Protein AF-A0A1A8MA04-F1 (afdb_monomer)

pLDDT: mean 79.89, std 20.22, range [25.09, 97.81]

Foldseek 3Di:
DVVVCVVVVNPDDDDPLVVVQCVVVVVQPDVVSVVVLVVLQVLLVVCVPDPVLLVQLQVLCVVVVADSDRQQHADPVDRCSSVSNVVVCVSSVRSSCVSVVVVLLVVCLVQCPDLVRNCVPPDPVCNVVSLVVVLVVVVPDPPPPDDDDPDDDDDDDDDDDDDDDDDDDDDPVNVPPPDDPDDDPPDDPSVVSSSVSVVSNPDDD

Secondary structure (DSSP, 8-state):
-HHHHHHTT-S----HHHHHHHHHHHHT--HHHHHHHHHHHHHHHHHHH-HHHHHHHHHHHHHTT---PPPPPP-TTSTTHHHHHHHHHHHTHHHHHHHHHHHHHHHHHHHHHSTTTTTTTS-HHHHHHHHHHHHHHHHHS------------------------------GGGTS-S---PPPTT--HHHHHHHHHHHHHT---

Structure (mmCIF, N/CA/C/O backbone):
data_AF-A0A1A8MA04-F1
#
_entry.id   AF-A0A1A8MA04-F1
#
loop_
_atom_site.group_PDB
_atom_site.id
_atom_site.type_symbol
_atom_site.label_atom_id
_atom_site.label_alt_id
_atom_site.label_comp_id
_atom_site.label_asym_id
_atom_site.label_entity_id
_atom_site.label_seq_id
_atom_site.pdbx_PDB_ins_code
_atom_site.Cartn_x
_atom_site.Cartn_y
_atom_site.Cartn_z
_atom_site.occupancy
_atom_site.B_iso_or_equiv
_atom_site.auth_seq_id
_atom_site.auth_comp_id
_atom_site.auth_asym_id
_atom_site.auth_atom_id
_atom_site.pdbx_PDB_model_num
ATOM 1 N N . MET A 1 1 ? 35.263 -4.674 -28.108 1.00 62.66 1 MET A N 1
ATOM 2 C CA . MET A 1 1 ? 34.574 -3.380 -28.332 1.00 62.66 1 MET A CA 1
ATOM 3 C C . MET A 1 1 ? 35.544 -2.256 -28.726 1.00 62.66 1 MET A C 1
ATOM 5 O O . MET A 1 1 ? 35.369 -1.695 -29.794 1.00 62.66 1 MET A O 1
ATOM 9 N N . VAL A 1 2 ? 36.618 -1.985 -27.966 1.00 78.75 2 VAL A N 1
ATOM 10 C CA . VAL A 1 2 ? 37.591 -0.896 -28.256 1.00 78.75 2 VAL A CA 1
ATOM 11 C C . VAL A 1 2 ? 38.270 -0.996 -29.635 1.00 78.75 2 VAL A C 1
ATOM 13 O O . VAL A 1 2 ? 38.427 0.010 -30.317 1.00 78.75 2 VAL A O 1
ATOM 16 N N . LYS A 1 3 ? 38.633 -2.204 -30.088 1.00 82.31 3 LYS A N 1
ATOM 17 C CA . LYS A 1 3 ? 39.255 -2.413 -31.411 1.00 82.31 3 LYS A CA 1
ATOM 18 C C . LYS A 1 3 ? 38.308 -2.065 -32.571 1.00 82.31 3 LYS A C 1
ATOM 20 O O . LYS A 1 3 ? 38.737 -1.429 -33.522 1.00 82.31 3 LYS A O 1
ATOM 25 N N . ALA A 1 4 ? 37.023 -2.406 -32.449 1.00 83.12 4 ALA A N 1
ATOM 26 C CA . ALA A 1 4 ? 36.001 -2.054 -33.438 1.00 83.12 4 ALA A CA 1
ATOM 27 C C . ALA A 1 4 ? 35.768 -0.534 -33.513 1.00 83.12 4 ALA A C 1
ATOM 29 O O . ALA A 1 4 ? 35.591 -0.000 -34.599 1.00 83.12 4 ALA A O 1
ATOM 30 N N . LEU A 1 5 ? 35.848 0.175 -32.378 1.00 87.75 5 LEU A N 1
ATOM 31 C CA . LEU A 1 5 ? 35.747 1.641 -32.355 1.00 87.75 5 LEU A CA 1
ATOM 32 C C . LEU A 1 5 ? 36.894 2.314 -33.108 1.00 87.75 5 LEU A C 1
ATOM 34 O O . LEU A 1 5 ? 36.650 3.229 -33.886 1.00 87.75 5 LEU A O 1
ATOM 38 N N . LYS A 1 6 ? 38.124 1.817 -32.932 1.00 88.12 6 LYS A N 1
ATOM 39 C CA . LYS A 1 6 ? 39.297 2.323 -33.659 1.00 88.12 6 LYS A CA 1
ATOM 40 C C . LYS A 1 6 ? 39.205 2.061 -35.164 1.00 88.12 6 LYS A C 1
ATOM 42 O O . LYS A 1 6 ? 39.491 2.961 -35.939 1.00 88.12 6 LYS A O 1
ATOM 47 N N . VAL A 1 7 ? 38.784 0.858 -35.566 1.00 93.25 7 VAL A N 1
ATOM 48 C CA . VAL A 1 7 ? 38.632 0.487 -36.987 1.00 93.25 7 VAL A CA 1
ATOM 49 C C . VAL A 1 7 ? 37.543 1.316 -37.678 1.00 93.25 7 VAL A C 1
ATOM 51 O O . VAL A 1 7 ? 37.720 1.706 -38.825 1.00 93.25 7 VAL A O 1
ATOM 54 N N . ASN A 1 8 ? 36.459 1.646 -36.972 1.00 88.19 8 ASN A N 1
ATOM 55 C CA . ASN A 1 8 ? 35.340 2.417 -37.524 1.00 88.19 8 ASN A CA 1
ATOM 56 C C . ASN A 1 8 ? 35.474 3.942 -37.335 1.00 88.19 8 ASN A C 1
ATOM 58 O O . ASN A 1 8 ? 34.560 4.678 -37.700 1.00 88.19 8 ASN A O 1
ATOM 62 N N . GLY A 1 9 ? 36.561 4.431 -36.722 1.00 90.56 9 GLY A N 1
ATOM 63 C CA . GLY A 1 9 ? 36.754 5.860 -36.441 1.00 90.56 9 GLY A CA 1
ATOM 64 C C . GLY A 1 9 ? 35.739 6.457 -35.456 1.00 90.56 9 GLY A C 1
ATOM 65 O O . GLY A 1 9 ? 35.485 7.659 -35.481 1.00 90.56 9 GLY A O 1
ATOM 66 N N . TRP A 1 10 ? 35.119 5.641 -34.599 1.00 88.44 10 TRP A N 1
ATOM 67 C CA . TRP A 1 10 ? 34.110 6.117 -33.651 1.00 88.44 10 TRP A CA 1
ATOM 68 C C . TRP A 1 10 ? 34.762 6.576 -32.340 1.00 88.44 10 TRP A C 1
ATOM 70 O O . TRP A 1 10 ? 35.452 5.778 -31.699 1.00 88.44 10 TRP A O 1
ATOM 80 N N . PRO A 1 11 ? 34.516 7.822 -31.884 1.00 85.31 11 PRO A N 1
ATOM 81 C CA . PRO A 1 11 ? 35.167 8.370 -30.693 1.00 85.31 11 PRO A CA 1
ATOM 82 C C . PRO A 1 11 ? 34.715 7.675 -29.400 1.00 85.31 11 PRO A C 1
ATOM 84 O O . PRO A 1 11 ? 35.485 7.563 -28.450 1.00 85.31 11 PRO A O 1
ATOM 87 N N . ASN A 1 12 ? 33.472 7.187 -29.351 1.00 84.00 12 ASN A N 1
ATOM 88 C CA . ASN A 1 12 ? 32.943 6.372 -28.262 1.00 84.00 12 ASN A CA 1
ATOM 89 C C . ASN A 1 12 ? 31.755 5.519 -28.735 1.00 84.00 12 ASN A C 1
ATOM 91 O O . ASN A 1 12 ? 31.150 5.782 -29.773 1.00 84.00 12 ASN A O 1
ATOM 95 N N . LEU A 1 13 ? 31.411 4.494 -27.949 1.00 82.25 13 LEU A N 1
ATOM 96 C CA . LEU A 1 13 ? 30.142 3.779 -28.080 1.00 82.25 13 LEU A CA 1
ATOM 97 C C . LEU A 1 13 ? 29.243 4.168 -26.914 1.00 82.25 13 LEU A C 1
ATOM 99 O O . LEU A 1 13 ? 29.661 4.090 -25.757 1.00 82.25 13 LEU A O 1
ATOM 103 N N . ARG A 1 14 ? 27.993 4.543 -27.191 1.00 81.00 14 ARG A N 1
ATOM 104 C CA . ARG A 1 14 ? 27.022 4.727 -26.107 1.00 81.00 14 ARG A CA 1
ATOM 105 C C . ARG A 1 14 ? 26.648 3.362 -25.527 1.00 81.00 14 ARG A C 1
ATOM 107 O O . ARG A 1 14 ? 26.460 2.402 -26.269 1.00 81.00 14 ARG A O 1
ATOM 114 N N . CYS A 1 15 ? 26.510 3.282 -24.204 1.00 84.88 15 CYS A N 1
ATOM 115 C CA . CYS A 1 15 ? 26.075 2.058 -23.535 1.00 84.88 15 CYS A CA 1
ATOM 116 C C . CYS A 1 15 ? 24.662 1.674 -24.003 1.00 84.88 15 CYS A C 1
ATOM 118 O O . CYS A 1 15 ? 23.718 2.448 -23.819 1.00 84.88 15 CYS A O 1
ATOM 120 N N . PHE A 1 16 ? 24.517 0.477 -24.582 1.00 86.31 16 PHE A N 1
ATOM 121 C CA . PHE A 1 16 ? 23.223 -0.057 -25.019 1.00 86.31 16 PHE A CA 1
ATOM 122 C C . PHE A 1 16 ? 22.204 -0.064 -23.874 1.00 86.31 16 PHE A C 1
ATOM 124 O O . PHE A 1 16 ? 21.085 0.404 -24.052 1.00 86.31 16 PHE A O 1
ATOM 131 N N . GLY A 1 17 ? 22.622 -0.487 -22.675 1.00 84.12 17 GLY A N 1
ATOM 132 C CA . GLY A 1 17 ? 21.769 -0.474 -21.487 1.00 84.12 17 GLY A CA 1
ATOM 133 C C . GLY A 1 17 ? 21.253 0.928 -21.154 1.00 84.12 17 GLY A C 1
ATOM 134 O O . GLY A 1 17 ? 20.062 1.107 -20.950 1.00 84.12 17 GLY A O 1
ATOM 135 N N . HIS A 1 18 ? 22.106 1.956 -21.195 1.00 83.44 18 HIS A N 1
ATOM 136 C CA . HIS A 1 18 ? 21.660 3.335 -20.959 1.00 83.44 18 HIS A CA 1
ATOM 137 C C . HIS A 1 18 ? 20.706 3.836 -22.060 1.00 83.44 18 HIS A C 1
ATOM 139 O O . HIS A 1 18 ? 19.727 4.520 -21.774 1.00 83.44 18 HIS A O 1
ATOM 145 N N . LYS A 1 19 ? 20.940 3.459 -23.326 1.00 87.62 19 LYS A N 1
ATOM 146 C CA . LYS A 1 19 ? 20.036 3.791 -24.441 1.00 87.62 19 LYS A CA 1
ATOM 147 C C . LYS A 1 19 ? 18.663 3.148 -24.290 1.00 87.62 19 LYS A C 1
ATOM 149 O O . LYS A 1 19 ? 17.663 3.842 -24.457 1.00 87.62 19 LYS A O 1
ATOM 154 N N . LEU A 1 20 ? 18.622 1.864 -23.944 1.00 87.25 20 LEU A N 1
ATOM 155 C CA . LEU A 1 20 ? 17.376 1.158 -23.670 1.00 87.25 20 LEU A CA 1
ATOM 156 C C . LEU A 1 20 ? 16.644 1.792 -22.477 1.00 87.25 20 LEU A C 1
ATOM 158 O O . LEU A 1 20 ? 15.421 1.801 -22.450 1.00 87.25 20 LEU A O 1
ATOM 162 N N . HIS A 1 21 ? 17.377 2.384 -21.528 1.00 84.56 21 HIS A N 1
ATOM 163 C CA . HIS A 1 21 ? 16.805 2.892 -20.271 1.00 84.56 21 HIS A CA 1
ATOM 164 C C . HIS A 1 21 ? 16.014 4.125 -20.571 1.00 84.56 21 HIS A C 1
ATOM 166 O O . HIS A 1 21 ? 14.823 4.175 -20.312 1.00 84.56 21 HIS A O 1
ATOM 172 N N . ASN A 1 22 ? 16.680 5.050 -21.251 1.00 86.31 22 ASN A N 1
ATOM 173 C CA . ASN A 1 22 ? 16.076 6.281 -21.694 1.00 86.31 22 ASN A CA 1
ATOM 174 C C . ASN A 1 22 ? 14.904 5.993 -22.641 1.00 86.31 22 ASN A C 1
ATOM 176 O O . ASN A 1 22 ? 13.906 6.696 -22.582 1.00 86.31 22 ASN A O 1
ATOM 180 N N . ALA A 1 23 ? 14.993 4.968 -23.499 1.00 90.50 23 ALA A N 1
ATOM 181 C CA . ALA A 1 23 ? 13.886 4.585 -24.375 1.00 90.50 23 ALA A CA 1
ATOM 182 C C . ALA A 1 23 ? 12.659 4.101 -23.582 1.00 90.50 23 ALA A C 1
ATOM 184 O O . ALA A 1 23 ? 11.564 4.605 -23.812 1.00 90.50 23 ALA A O 1
ATOM 185 N N . ILE A 1 24 ? 12.844 3.184 -22.625 1.00 87.56 24 ILE A N 1
ATOM 186 C CA . ILE A 1 24 ? 11.757 2.695 -21.763 1.00 87.56 24 ILE A CA 1
ATOM 187 C C . ILE A 1 24 ? 11.218 3.823 -20.884 1.00 87.56 24 ILE A C 1
ATOM 189 O O . ILE A 1 24 ? 10.013 4.033 -20.845 1.00 87.56 24 ILE A O 1
ATOM 193 N N . GLU A 1 25 ? 12.085 4.578 -20.208 1.00 86.12 25 GLU A N 1
ATOM 194 C CA . GLU A 1 25 ? 11.661 5.684 -19.352 1.00 86.12 25 GLU A CA 1
ATOM 195 C C . GLU A 1 25 ? 10.856 6.710 -20.139 1.00 86.12 25 GLU A C 1
ATOM 197 O O . GLU A 1 25 ? 9.793 7.100 -19.680 1.00 86.12 25 GLU A O 1
ATOM 202 N N . ASN A 1 26 ? 11.302 7.091 -21.340 1.00 88.62 26 ASN A N 1
ATOM 203 C CA . ASN A 1 26 ? 10.541 7.992 -22.201 1.00 88.62 26 ASN A CA 1
ATOM 204 C C . ASN A 1 26 ? 9.224 7.378 -22.688 1.00 88.62 26 ASN A C 1
ATOM 206 O O 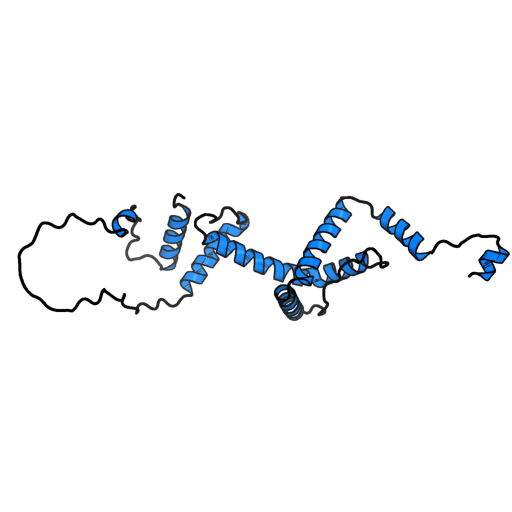. ASN A 1 26 ? 8.236 8.097 -22.780 1.00 88.62 26 ASN A O 1
ATOM 210 N N . GLY A 1 27 ? 9.200 6.078 -22.990 1.00 89.81 27 GLY A N 1
ATOM 211 C CA . GLY A 1 27 ? 7.987 5.380 -23.418 1.00 89.81 27 GLY A CA 1
ATOM 212 C C . GLY A 1 27 ? 6.926 5.265 -22.320 1.00 89.81 27 GLY A C 1
ATOM 213 O O . GLY A 1 27 ? 5.747 5.141 -22.626 1.00 89.81 27 GLY A O 1
ATOM 214 N N . VAL A 1 28 ? 7.334 5.339 -21.050 1.00 86.44 28 VAL A N 1
ATOM 215 C CA . VAL A 1 28 ? 6.461 5.206 -19.871 1.00 86.44 28 VAL A CA 1
ATOM 216 C C . VAL A 1 28 ? 6.222 6.568 -19.186 1.00 86.44 28 VAL A C 1
ATOM 218 O O . VAL A 1 28 ? 5.696 6.622 -18.078 1.00 86.44 28 VAL A O 1
ATOM 221 N N . LYS A 1 29 ? 6.567 7.690 -19.840 1.00 86.62 29 LYS A N 1
ATOM 222 C CA . LYS A 1 29 ? 6.271 9.054 -19.359 1.00 86.62 29 LYS A CA 1
ATOM 223 C C . LYS A 1 29 ? 4.776 9.365 -19.458 1.00 86.62 29 LYS A C 1
ATOM 225 O O . LYS A 1 29 ? 4.331 10.071 -20.359 1.00 86.62 29 LYS A O 1
ATOM 230 N N . ASP A 1 30 ? 4.009 8.852 -18.506 1.00 93.12 30 ASP A N 1
ATOM 231 C CA . ASP A 1 30 ? 2.609 9.206 -18.282 1.00 93.12 30 ASP A CA 1
ATOM 232 C C . ASP A 1 30 ? 2.439 9.638 -16.811 1.00 93.12 30 ASP A C 1
ATOM 234 O O . ASP A 1 30 ? 2.778 8.862 -15.910 1.00 93.12 30 ASP A O 1
ATOM 238 N N . PRO A 1 31 ? 1.874 10.831 -16.533 1.00 94.62 31 PRO A N 1
ATOM 239 C CA . PRO A 1 31 ? 1.664 11.316 -15.167 1.00 94.62 31 PRO A CA 1
ATOM 240 C C . PRO A 1 31 ? 0.874 10.355 -14.266 1.00 94.62 31 PRO A C 1
ATOM 242 O O . PRO A 1 31 ? 1.065 10.334 -13.049 1.00 94.62 31 PRO A O 1
ATOM 245 N N . ARG A 1 32 ? -0.023 9.545 -14.839 1.00 95.06 32 ARG A N 1
ATOM 246 C CA . ARG A 1 32 ? -0.801 8.537 -14.105 1.00 95.06 32 ARG A CA 1
ATOM 247 C C . ARG A 1 32 ? 0.093 7.400 -13.624 1.00 95.06 32 ARG A C 1
ATOM 249 O O . ARG A 1 32 ? -0.055 6.947 -12.490 1.00 95.06 32 ARG A O 1
ATOM 256 N N . ILE A 1 33 ? 1.040 6.979 -14.462 1.00 92.81 33 ILE A N 1
ATOM 257 C CA . ILE A 1 33 ? 2.015 5.940 -14.127 1.00 92.81 33 ILE A CA 1
ATOM 258 C C . ILE A 1 33 ? 2.992 6.470 -13.075 1.00 92.81 33 ILE A C 1
ATOM 260 O O . ILE A 1 33 ? 3.229 5.796 -12.074 1.00 92.81 33 ILE A O 1
ATOM 264 N N . ASP A 1 34 ? 3.475 7.704 -13.228 1.00 91.81 34 ASP A N 1
ATOM 265 C CA . ASP A 1 34 ? 4.340 8.348 -12.233 1.00 91.81 34 ASP A CA 1
ATOM 266 C C . ASP A 1 34 ? 3.654 8.471 -10.868 1.00 91.81 34 ASP A C 1
ATOM 268 O O . ASP A 1 34 ? 4.264 8.188 -9.831 1.00 91.81 34 ASP A O 1
ATOM 272 N N . ARG A 1 35 ? 2.360 8.822 -10.849 1.00 95.25 35 ARG A N 1
ATOM 273 C CA . ARG A 1 35 ? 1.561 8.855 -9.617 1.00 95.25 35 ARG A CA 1
ATOM 274 C C . ARG A 1 35 ? 1.478 7.473 -8.967 1.00 95.25 35 ARG A C 1
ATOM 276 O O . ARG A 1 35 ? 1.716 7.369 -7.764 1.00 95.25 35 ARG A O 1
ATOM 283 N N . ALA A 1 36 ? 1.171 6.430 -9.739 1.00 94.12 36 ALA A N 1
ATOM 284 C CA . ALA A 1 36 ? 1.085 5.060 -9.235 1.00 94.12 36 ALA A CA 1
ATOM 285 C C . ALA A 1 36 ? 2.432 4.580 -8.666 1.00 94.12 36 ALA A C 1
ATOM 287 O O . ALA A 1 36 ? 2.496 4.123 -7.525 1.00 94.12 36 ALA A O 1
ATOM 288 N N . ILE A 1 37 ? 3.529 4.790 -9.402 1.00 93.12 37 ILE A N 1
ATOM 289 C CA . ILE A 1 37 ? 4.889 4.488 -8.934 1.00 93.12 37 ILE A CA 1
ATOM 290 C C . ILE A 1 37 ? 5.200 5.255 -7.645 1.00 93.12 37 ILE A C 1
ATOM 292 O O . ILE A 1 37 ? 5.787 4.695 -6.720 1.00 93.12 37 ILE A O 1
ATOM 296 N N . GLY A 1 38 ? 4.804 6.527 -7.561 1.00 94.88 38 GLY A N 1
ATOM 297 C CA . GLY A 1 38 ? 4.978 7.350 -6.368 1.00 94.88 38 GLY A CA 1
ATOM 298 C C . GLY A 1 38 ? 4.288 6.764 -5.134 1.00 94.88 38 GLY A C 1
ATOM 299 O O . GLY A 1 38 ? 4.878 6.757 -4.053 1.00 94.88 38 GLY A O 1
ATOM 300 N N . VAL A 1 39 ? 3.075 6.226 -5.285 1.00 95.75 39 VAL A N 1
ATOM 301 C CA . VAL A 1 39 ? 2.364 5.525 -4.203 1.00 95.75 39 VAL A CA 1
ATOM 302 C C . VAL A 1 39 ? 3.099 4.242 -3.816 1.00 95.75 39 VAL A C 1
ATOM 304 O O . VAL A 1 39 ? 3.401 4.060 -2.636 1.00 95.75 39 VAL A O 1
ATOM 307 N N . CYS A 1 40 ? 3.484 3.407 -4.788 1.00 95.62 40 CYS A N 1
ATOM 308 C CA . CYS A 1 40 ? 4.253 2.187 -4.522 1.00 95.62 40 CYS A CA 1
ATOM 309 C C . CYS A 1 40 ? 5.542 2.493 -3.746 1.00 95.62 40 CYS A C 1
ATOM 311 O O . CYS A 1 40 ? 5.819 1.851 -2.737 1.00 95.62 40 CYS A O 1
ATOM 313 N N . LYS A 1 41 ? 6.296 3.527 -4.145 1.00 95.75 41 LYS A N 1
ATOM 314 C CA . LYS A 1 41 ? 7.512 3.970 -3.439 1.00 95.75 41 LYS A CA 1
ATOM 315 C C . LYS A 1 41 ? 7.246 4.333 -1.983 1.00 95.75 41 L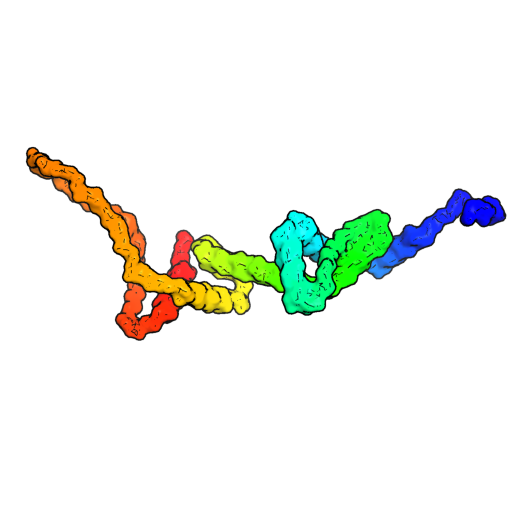YS A C 1
ATOM 317 O O . LYS A 1 41 ? 8.016 3.929 -1.116 1.00 95.75 41 LYS A O 1
ATOM 322 N N . LYS A 1 42 ? 6.173 5.082 -1.708 1.00 96.38 42 LYS A N 1
ATOM 323 C CA . LYS A 1 42 ? 5.799 5.476 -0.340 1.00 96.38 42 LYS A CA 1
ATOM 324 C C . LYS A 1 42 ? 5.482 4.259 0.522 1.00 96.38 42 LYS A C 1
ATOM 326 O O . LYS A 1 42 ? 5.978 4.167 1.642 1.00 96.38 42 LYS A O 1
ATOM 331 N N . ILE A 1 43 ? 4.710 3.316 -0.013 1.00 95.94 43 ILE A N 1
ATOM 332 C CA . ILE A 1 43 ? 4.364 2.085 0.699 1.00 95.94 43 ILE A CA 1
ATOM 333 C C . ILE A 1 43 ? 5.631 1.266 0.958 1.00 95.94 43 ILE A C 1
ATOM 335 O O . ILE A 1 43 ? 5.949 0.979 2.107 1.00 95.94 43 ILE A O 1
ATOM 339 N N . VAL A 1 44 ? 6.417 0.965 -0.079 1.00 96.50 44 VAL A N 1
ATOM 340 C CA . VAL A 1 44 ? 7.674 0.210 0.056 1.00 96.50 44 VAL A CA 1
ATOM 341 C C . VAL A 1 44 ? 8.609 0.858 1.084 1.00 96.50 44 VAL A C 1
ATOM 343 O O . VAL A 1 44 ? 9.197 0.153 1.906 1.00 96.50 44 VAL A O 1
ATOM 346 N N . ALA A 1 45 ? 8.718 2.189 1.094 1.00 95.38 45 ALA A N 1
ATOM 347 C CA . ALA A 1 45 ? 9.492 2.921 2.092 1.00 95.38 45 ALA A CA 1
ATOM 348 C C . ALA A 1 45 ? 8.952 2.709 3.518 1.00 95.38 45 ALA A C 1
ATOM 350 O O . ALA A 1 45 ? 9.731 2.390 4.415 1.00 95.38 45 ALA A O 1
ATOM 351 N N . ALA A 1 46 ? 7.635 2.801 3.733 1.00 94.38 46 ALA A N 1
ATOM 352 C CA . ALA A 1 46 ? 7.021 2.581 5.045 1.00 94.38 46 ALA A CA 1
ATOM 353 C C . ALA A 1 46 ? 7.354 1.192 5.628 1.00 94.38 46 ALA A C 1
ATOM 355 O O . ALA A 1 46 ? 7.699 1.079 6.806 1.00 94.38 46 ALA A O 1
ATOM 356 N N . PHE A 1 47 ? 7.336 0.144 4.799 1.00 95.56 47 PHE A N 1
ATOM 357 C CA . PHE A 1 47 ? 7.744 -1.212 5.197 1.00 95.56 47 PHE A CA 1
ATOM 358 C C . PHE A 1 47 ? 9.266 -1.363 5.356 1.00 95.56 47 PHE A C 1
ATOM 360 O O . PHE A 1 47 ? 9.739 -2.147 6.182 1.00 95.56 47 PHE A O 1
ATOM 367 N N . SER A 1 48 ? 10.055 -0.614 4.584 1.00 93.19 48 SER A N 1
ATOM 368 C CA . SER A 1 48 ? 11.520 -0.654 4.665 1.00 93.19 48 SER A CA 1
ATOM 369 C C . SER A 1 48 ? 12.030 -0.058 5.975 1.00 93.19 48 SER A C 1
ATOM 371 O O . SER A 1 48 ? 12.946 -0.619 6.573 1.00 93.19 48 SER A O 1
ATOM 373 N N . TYR A 1 49 ? 11.414 1.022 6.460 1.00 92.25 49 TYR A N 1
ATOM 374 C CA . TYR A 1 49 ? 11.840 1.706 7.684 1.00 92.25 49 TYR A CA 1
ATOM 375 C C . TYR A 1 49 ? 11.189 1.169 8.968 1.00 92.25 49 TYR A C 1
ATOM 377 O O . TYR A 1 49 ? 11.748 1.352 10.045 1.00 92.25 49 TYR A O 1
ATOM 385 N N . SER A 1 50 ? 10.050 0.472 8.884 1.00 94.69 50 SER A N 1
ATOM 386 C CA . SER A 1 50 ? 9.363 -0.079 10.058 1.00 94.69 50 SER A CA 1
ATOM 387 C C . SER A 1 50 ? 9.625 -1.574 10.233 1.00 94.69 50 SER A C 1
ATOM 389 O O . SER A 1 50 ? 9.137 -2.409 9.470 1.00 94.69 50 SER A O 1
ATOM 391 N N . TRP A 1 51 ? 10.357 -1.931 11.293 1.00 95.31 51 TRP A N 1
ATOM 392 C CA . TRP A 1 51 ? 10.557 -3.334 11.672 1.00 95.31 51 TRP A CA 1
ATOM 393 C C . TRP A 1 51 ? 9.228 -4.047 11.960 1.00 95.31 51 TRP A C 1
ATOM 395 O O . TRP A 1 51 ? 9.032 -5.172 11.501 1.00 95.31 51 TRP A O 1
ATOM 405 N N . LYS A 1 52 ? 8.296 -3.371 12.649 1.00 94.44 52 LYS A N 1
ATOM 406 C CA . LYS A 1 52 ? 6.966 -3.909 12.972 1.00 94.44 52 LYS A CA 1
ATOM 407 C C . LYS A 1 52 ? 6.194 -4.279 11.701 1.00 94.44 52 LYS A C 1
ATOM 409 O O . LYS A 1 52 ? 5.793 -5.430 11.563 1.00 94.44 52 LYS A O 1
ATOM 414 N N . LYS A 1 53 ? 6.105 -3.360 10.730 1.00 95.00 53 LYS A N 1
ATOM 415 C CA . LYS A 1 53 ? 5.418 -3.613 9.448 1.00 95.00 53 LYS A CA 1
ATOM 416 C C . LYS A 1 53 ? 6.077 -4.736 8.653 1.00 95.00 53 LYS A C 1
ATOM 418 O O . LYS A 1 53 ? 5.392 -5.531 8.026 1.00 95.00 53 LYS A O 1
ATOM 423 N N . ARG A 1 54 ? 7.409 -4.849 8.696 1.00 95.50 54 ARG A N 1
ATOM 424 C CA . ARG A 1 54 ? 8.130 -5.948 8.035 1.00 95.50 54 ARG A CA 1
ATOM 425 C C . ARG A 1 54 ? 7.839 -7.305 8.678 1.00 95.50 54 ARG A C 1
ATOM 427 O O . ARG A 1 54 ? 7.701 -8.294 7.965 1.00 95.50 54 ARG A O 1
ATOM 434 N N . ARG A 1 55 ? 7.737 -7.351 10.009 1.00 95.94 55 ARG A N 1
ATOM 435 C CA . ARG A 1 55 ? 7.338 -8.557 10.745 1.00 95.94 55 ARG A CA 1
ATOM 436 C C . ARG A 1 55 ? 5.904 -8.955 10.398 1.00 95.94 55 ARG A C 1
ATOM 438 O O . ARG A 1 55 ? 5.669 -10.111 10.074 1.00 95.94 55 ARG A O 1
ATOM 445 N N . GLU A 1 56 ? 4.974 -8.007 10.437 1.00 96.06 56 GLU A N 1
ATOM 446 C CA . GLU A 1 56 ? 3.564 -8.236 10.094 1.00 96.06 56 GLU A CA 1
ATOM 447 C C . GLU A 1 56 ? 3.390 -8.667 8.635 1.00 96.06 56 GLU A C 1
ATOM 449 O O . GLU A 1 56 ? 2.618 -9.581 8.366 1.00 96.06 56 GLU A O 1
ATOM 454 N N . LEU A 1 57 ? 4.176 -8.106 7.708 1.00 97.00 57 LEU A N 1
ATOM 455 C CA . LEU A 1 57 ? 4.210 -8.556 6.315 1.00 97.00 57 LEU A CA 1
ATOM 456 C C . LEU A 1 57 ? 4.617 -10.030 6.211 1.00 97.00 57 LEU A C 1
ATOM 458 O O . LEU A 1 57 ? 3.973 -10.780 5.490 1.00 97.00 57 LEU A O 1
ATOM 462 N N . GLY A 1 58 ? 5.645 -10.454 6.952 1.00 96.88 58 GLY A N 1
ATOM 463 C CA . GLY A 1 58 ? 6.078 -11.854 6.983 1.00 96.88 58 GLY A CA 1
ATOM 464 C C . GLY A 1 58 ? 5.014 -12.805 7.541 1.00 96.88 58 GLY A C 1
ATOM 465 O O . GLY A 1 58 ? 4.834 -13.904 7.018 1.00 96.88 58 GLY A O 1
ATOM 466 N N . LEU A 1 59 ? 4.270 -12.372 8.563 1.00 96.69 59 LEU A N 1
ATOM 467 C CA . LEU A 1 59 ? 3.140 -13.136 9.099 1.00 96.69 59 LEU A CA 1
ATOM 468 C C . LEU A 1 59 ? 2.015 -13.246 8.061 1.00 96.69 59 LEU A C 1
ATOM 470 O O . LEU A 1 59 ? 1.608 -14.355 7.722 1.00 96.69 59 LEU A O 1
ATOM 474 N N . ALA A 1 60 ? 1.599 -12.125 7.467 1.00 96.81 60 ALA A N 1
ATOM 475 C CA . ALA A 1 60 ? 0.574 -12.105 6.425 1.00 96.81 60 ALA A CA 1
ATOM 476 C C . ALA A 1 60 ? 0.974 -12.938 5.191 1.00 96.81 60 ALA A C 1
ATOM 478 O O . ALA A 1 60 ? 0.134 -13.610 4.599 1.00 96.81 60 ALA A O 1
ATOM 479 N N . GLN A 1 61 ? 2.258 -12.948 4.820 1.00 97.81 61 GLN A N 1
ATOM 480 C CA . GLN A 1 61 ? 2.791 -13.816 3.766 1.00 97.81 61 GLN A CA 1
ATOM 481 C C . GLN A 1 61 ? 2.583 -15.294 4.091 1.00 97.81 61 GLN A C 1
ATOM 483 O O . GLN A 1 61 ? 2.102 -16.038 3.240 1.00 97.81 61 GLN A O 1
ATOM 488 N N . SER A 1 62 ? 2.903 -15.707 5.321 1.00 96.94 62 SER A N 1
ATOM 489 C CA . SER A 1 62 ? 2.719 -17.094 5.754 1.00 96.94 62 SER A CA 1
ATOM 490 C C . SER A 1 62 ? 1.245 -17.511 5.799 1.00 96.94 62 SER A C 1
ATOM 492 O O . SER A 1 62 ? 0.914 -18.594 5.326 1.00 96.94 62 SER A O 1
ATOM 494 N N . GLU A 1 63 ? 0.355 -16.633 6.272 1.00 96.56 63 GLU A N 1
ATOM 495 C CA . GLU A 1 63 ? -1.094 -16.876 6.326 1.00 96.56 63 GLU A CA 1
ATOM 496 C C . GLU A 1 63 ? -1.715 -17.007 4.928 1.00 96.56 63 GLU A C 1
ATOM 498 O O . GLU A 1 63 ? -2.588 -17.841 4.704 1.00 96.56 63 GLU A O 1
ATOM 503 N N . LEU A 1 64 ? -1.251 -16.196 3.974 1.00 95.81 64 LEU A N 1
ATOM 504 C CA . LEU A 1 64 ? -1.761 -16.166 2.601 1.00 95.81 64 LEU A CA 1
ATOM 505 C C . LEU A 1 64 ? -1.040 -17.142 1.657 1.00 95.81 64 LEU A C 1
ATOM 507 O O . LEU A 1 64 ? -1.365 -17.185 0.470 1.00 95.81 64 LEU A O 1
ATOM 511 N N . GLY A 1 65 ? -0.053 -17.897 2.152 1.00 95.50 65 GLY A N 1
ATOM 512 C CA . GLY A 1 65 ? 0.758 -18.813 1.345 1.00 95.50 65 GLY A CA 1
ATOM 513 C C . GLY A 1 65 ? 1.605 -18.114 0.272 1.00 95.50 65 GLY A C 1
ATOM 514 O O . GLY A 1 65 ? 1.910 -18.714 -0.759 1.00 95.50 65 GLY A O 1
ATOM 515 N N . LEU A 1 66 ? 1.960 -16.843 0.479 1.00 96.38 66 LEU A N 1
ATOM 516 C CA . LEU A 1 66 ? 2.777 -16.069 -0.453 1.00 96.38 66 LEU A CA 1
ATOM 517 C C . LEU A 1 66 ? 4.274 -16.331 -0.232 1.00 96.38 66 LEU A C 1
ATOM 519 O O . LEU A 1 66 ? 4.702 -16.599 0.894 1.00 96.38 66 LEU A O 1
ATOM 523 N N . PRO A 1 67 ? 5.107 -16.195 -1.281 1.00 96.81 67 PRO A N 1
ATOM 524 C CA . PRO A 1 67 ? 6.555 -16.246 -1.125 1.00 96.81 67 PRO A CA 1
ATOM 525 C C . PRO A 1 67 ? 7.035 -15.206 -0.095 1.00 96.81 67 PRO A C 1
ATOM 527 O O . PRO A 1 67 ? 6.623 -14.046 -0.187 1.00 96.81 67 PRO A O 1
ATOM 530 N N . PRO A 1 68 ? 7.921 -15.562 0.856 1.00 95.56 68 PRO A N 1
ATOM 531 C CA . PRO A 1 68 ? 8.357 -14.666 1.927 1.00 95.56 68 PRO A CA 1
ATOM 532 C C . PRO A 1 68 ? 9.428 -13.674 1.441 1.00 95.56 68 PRO A C 1
ATOM 534 O O . PRO A 1 68 ? 10.583 -13.689 1.876 1.00 95.56 68 PRO A O 1
ATOM 537 N N . HIS A 1 69 ? 9.072 -12.825 0.477 1.00 96.38 69 HIS A N 1
ATOM 538 C CA . HIS A 1 69 ? 9.968 -11.822 -0.088 1.00 96.38 69 HIS A CA 1
ATOM 539 C C . HIS A 1 69 ? 9.818 -10.471 0.606 1.00 96.38 69 HIS A C 1
ATOM 541 O O . HIS A 1 69 ? 8.718 -9.990 0.867 1.00 96.38 69 HIS A O 1
ATOM 547 N N . GLN A 1 70 ? 10.944 -9.799 0.835 1.00 94.56 70 GLN A N 1
ATOM 548 C CA . GLN A 1 70 ? 10.929 -8.391 1.220 1.00 94.56 70 GLN A CA 1
ATOM 549 C C . GLN A 1 70 ? 10.594 -7.510 0.013 1.00 94.56 70 GLN A C 1
ATOM 551 O O . GLN A 1 70 ? 10.945 -7.829 -1.128 1.00 94.56 70 GLN A O 1
ATOM 556 N N . LEU A 1 71 ? 9.957 -6.369 0.276 1.00 96.56 71 LEU A N 1
ATOM 557 C CA . LEU A 1 71 ? 9.710 -5.367 -0.755 1.00 96.56 71 LEU A CA 1
ATOM 558 C C . LEU A 1 71 ? 11.029 -4.745 -1.231 1.00 96.56 71 LEU A C 1
ATOM 560 O O . LEU A 1 71 ? 11.958 -4.538 -0.450 1.00 96.56 71 LEU A O 1
ATOM 564 N N . ILE A 1 72 ? 11.108 -4.444 -2.527 1.00 95.31 72 ILE A N 1
ATOM 565 C CA . ILE A 1 72 ? 12.319 -3.923 -3.169 1.00 95.31 72 ILE A CA 1
ATOM 566 C C . ILE A 1 72 ? 12.184 -2.418 -3.369 1.00 95.31 72 ILE A C 1
ATOM 568 O O . ILE A 1 72 ? 11.256 -1.969 -4.031 1.00 95.31 72 ILE A O 1
ATOM 572 N N . VAL A 1 73 ? 13.148 -1.642 -2.875 1.00 94.25 73 VAL A N 1
ATOM 573 C CA . VAL A 1 73 ? 13.236 -0.199 -3.144 1.00 94.25 73 VAL A CA 1
ATOM 574 C C . VAL A 1 73 ? 13.814 0.041 -4.545 1.00 94.25 73 VAL A C 1
ATOM 576 O O . VAL A 1 73 ? 14.839 -0.539 -4.914 1.00 94.25 73 VAL A O 1
ATOM 579 N N . GLU A 1 74 ? 13.176 0.911 -5.334 1.00 91.75 74 GLU A N 1
ATOM 580 C CA . GLU A 1 74 ? 13.726 1.364 -6.617 1.00 91.75 74 GLU A CA 1
ATOM 581 C C . GLU A 1 74 ? 15.043 2.124 -6.404 1.00 91.75 74 GLU A C 1
ATOM 583 O O . GLU A 1 74 ? 15.151 3.006 -5.555 1.00 91.75 74 GLU A O 1
ATOM 588 N N . SER A 1 75 ? 16.039 1.821 -7.232 1.00 87.44 75 SER A N 1
ATOM 589 C CA . SER A 1 75 ? 17.301 2.553 -7.285 1.00 87.44 75 SER A CA 1
ATOM 590 C C . SER A 1 75 ? 17.401 3.265 -8.635 1.00 87.44 75 SER A C 1
ATOM 592 O O . SER A 1 75 ? 17.470 2.572 -9.656 1.00 87.44 75 SER A O 1
ATOM 594 N N . PRO A 1 76 ? 17.457 4.611 -8.668 1.00 78.88 76 PRO A N 1
ATOM 595 C CA . PRO A 1 76 ? 17.521 5.372 -9.918 1.00 78.88 76 PRO A CA 1
ATOM 596 C C . PRO A 1 76 ? 18.716 5.005 -10.807 1.00 78.88 76 PRO A C 1
ATOM 598 O O . PRO A 1 76 ? 18.661 5.140 -12.022 1.00 78.88 76 PRO A O 1
ATOM 601 N N . THR A 1 77 ? 19.809 4.524 -10.212 1.00 78.88 77 THR A N 1
ATOM 602 C CA . THR A 1 77 ? 21.053 4.207 -10.925 1.00 78.88 77 THR A CA 1
ATOM 603 C C . THR A 1 77 ? 21.124 2.764 -11.414 1.00 78.88 77 THR A C 1
ATOM 605 O O . THR A 1 77 ? 22.012 2.424 -12.197 1.00 78.88 77 THR A O 1
ATOM 608 N N . ARG A 1 78 ? 20.206 1.890 -10.978 1.00 83.25 78 ARG A N 1
ATOM 609 C CA . ARG A 1 78 ? 20.225 0.467 -11.324 1.00 83.25 78 ARG A CA 1
ATOM 610 C C . ARG A 1 78 ? 19.127 0.133 -12.322 1.00 83.25 78 ARG A C 1
ATOM 612 O O . ARG A 1 78 ? 17.941 0.192 -12.006 1.00 83.25 78 ARG A O 1
ATOM 619 N N . TRP A 1 79 ? 19.552 -0.325 -13.498 1.00 80.88 79 TRP A N 1
ATOM 620 C CA . TRP A 1 79 ? 18.669 -0.819 -14.551 1.00 80.88 79 TRP A CA 1
ATOM 621 C C . TRP A 1 79 ? 17.591 -1.778 -14.019 1.00 80.88 79 TRP A C 1
ATOM 623 O O . TRP A 1 79 ? 17.901 -2.754 -13.329 1.00 80.88 79 TRP A O 1
ATOM 633 N N . GLY A 1 80 ? 16.332 -1.519 -14.381 1.00 86.31 80 GLY A N 1
ATOM 634 C CA . GLY A 1 80 ? 15.205 -2.413 -14.104 1.00 86.31 80 GLY A CA 1
ATOM 635 C C . GLY A 1 80 ? 14.788 -2.492 -12.632 1.00 86.31 80 GLY A C 1
ATOM 636 O O . GLY A 1 80 ? 13.928 -3.301 -12.292 1.00 86.31 80 GLY A O 1
ATOM 637 N N . SER A 1 81 ? 15.361 -1.671 -11.744 1.00 91.00 81 SER A N 1
ATOM 638 C CA . SER A 1 81 ? 14.981 -1.642 -10.325 1.00 91.00 81 SER A CA 1
ATOM 639 C C . SER A 1 81 ? 13.509 -1.255 -10.132 1.00 91.00 81 SER A C 1
ATOM 641 O O . SER A 1 81 ? 12.826 -1.873 -9.320 1.00 91.00 81 SER A O 1
ATOM 643 N N . ARG A 1 82 ? 12.999 -0.311 -10.939 1.00 90.75 82 ARG A N 1
ATOM 644 C CA . ARG A 1 82 ? 11.584 0.095 -10.969 1.00 90.75 82 ARG A CA 1
ATOM 645 C C . ARG A 1 82 ? 10.663 -1.077 -11.283 1.00 90.75 82 ARG A C 1
ATOM 647 O O . ARG A 1 82 ? 9.711 -1.323 -10.553 1.00 90.75 82 ARG A O 1
ATOM 654 N N . GLN A 1 83 ? 10.973 -1.817 -12.347 1.00 91.12 83 GLN A N 1
ATOM 655 C CA . GLN A 1 83 ? 10.194 -2.985 -12.755 1.00 91.12 83 GLN A CA 1
ATOM 656 C C . GLN A 1 83 ? 10.193 -4.049 -11.654 1.00 91.12 83 GLN A C 1
ATOM 658 O O . GLN A 1 83 ? 9.128 -4.524 -11.285 1.00 91.12 83 GLN A O 1
ATOM 663 N N . LYS A 1 84 ? 11.360 -4.361 -11.074 1.00 94.75 84 LYS A N 1
ATOM 664 C CA . LYS A 1 84 ? 11.479 -5.334 -9.975 1.00 94.75 84 LYS A CA 1
ATOM 665 C C . LYS A 1 84 ? 10.699 -4.922 -8.728 1.00 94.75 84 LYS A C 1
ATOM 667 O O . LYS A 1 84 ? 10.100 -5.776 -8.084 1.00 94.75 84 LYS A O 1
ATOM 672 N N . MET A 1 85 ? 10.709 -3.631 -8.383 1.00 96.25 85 MET A N 1
ATOM 673 C CA . MET A 1 85 ? 9.874 -3.097 -7.305 1.00 96.25 85 MET A CA 1
ATOM 674 C C . MET A 1 85 ? 8.396 -3.347 -7.604 1.00 96.25 85 MET A C 1
ATOM 676 O O . MET A 1 85 ? 7.697 -3.856 -6.736 1.00 96.25 85 MET A O 1
ATOM 680 N N . MET A 1 86 ? 7.927 -3.029 -8.815 1.00 95.06 86 MET A N 1
ATOM 681 C CA . MET A 1 86 ? 6.519 -3.219 -9.179 1.00 95.06 86 MET A CA 1
ATOM 682 C C . MET A 1 86 ? 6.114 -4.694 -9.213 1.00 95.06 86 MET A C 1
ATOM 684 O O . MET A 1 86 ? 5.076 -5.048 -8.674 1.00 95.06 86 MET A O 1
ATOM 688 N N . GLU A 1 87 ? 6.945 -5.558 -9.788 1.00 96.81 87 GLU A N 1
ATOM 689 C CA . GLU A 1 87 ? 6.704 -7.001 -9.843 1.00 96.81 87 GLU A CA 1
ATOM 690 C C . GLU A 1 87 ? 6.571 -7.599 -8.436 1.00 96.81 87 GLU A C 1
ATOM 692 O O . GLU A 1 87 ? 5.595 -8.289 -8.147 1.00 96.81 87 GLU A O 1
ATOM 697 N N . ARG A 1 88 ? 7.486 -7.253 -7.517 1.00 97.75 88 ARG A N 1
ATOM 698 C CA . ARG A 1 88 ? 7.379 -7.666 -6.109 1.00 97.75 88 ARG A CA 1
ATOM 699 C C . ARG A 1 88 ? 6.184 -7.058 -5.397 1.00 97.75 88 ARG A C 1
ATOM 701 O O . ARG A 1 88 ? 5.580 -7.725 -4.568 1.00 97.75 88 ARG A O 1
ATOM 708 N N . PHE A 1 89 ? 5.860 -5.803 -5.685 1.00 97.06 89 PHE A N 1
ATOM 709 C CA . PHE A 1 89 ? 4.718 -5.140 -5.071 1.00 97.06 89 PHE A CA 1
ATOM 710 C C . PHE A 1 89 ? 3.410 -5.855 -5.426 1.00 97.06 89 PHE A C 1
ATOM 712 O O . PHE A 1 89 ? 2.619 -6.134 -4.534 1.00 97.06 89 PHE A O 1
ATOM 719 N N . LEU A 1 90 ? 3.222 -6.206 -6.702 1.00 96.88 90 LEU A N 1
ATOM 720 C CA . LEU A 1 90 ? 2.044 -6.938 -7.172 1.00 96.88 90 LEU A CA 1
ATOM 721 C C . LEU A 1 90 ? 2.002 -8.374 -6.630 1.00 96.88 90 LEU A C 1
ATOM 723 O O . LEU A 1 90 ? 0.946 -8.838 -6.215 1.00 96.88 90 LEU A O 1
ATOM 727 N N . GLU A 1 91 ? 3.146 -9.063 -6.556 1.00 97.38 91 GLU A N 1
ATOM 728 C CA . GLU A 1 91 ? 3.240 -10.392 -5.926 1.00 97.38 91 GLU A CA 1
ATOM 729 C C . GLU A 1 91 ? 2.767 -10.371 -4.459 1.00 97.38 91 GLU A C 1
ATOM 731 O O . GLU A 1 91 ? 2.141 -11.318 -3.987 1.00 97.38 91 GLU A O 1
ATOM 736 N N . GLN A 1 92 ? 3.055 -9.282 -3.742 1.00 97.62 92 GLN A N 1
ATOM 737 C CA . GLN A 1 92 ? 2.819 -9.142 -2.303 1.00 97.62 92 GLN A CA 1
ATOM 738 C C . GLN A 1 92 ? 1.579 -8.304 -1.957 1.00 97.62 92 GLN A C 1
ATOM 740 O O . GLN A 1 92 ? 1.330 -8.034 -0.782 1.00 97.62 92 GLN A O 1
ATOM 745 N N . GLU A 1 93 ? 0.781 -7.906 -2.951 1.00 96.12 93 GLU A N 1
ATOM 746 C CA . GLU A 1 93 ? -0.312 -6.934 -2.814 1.00 96.12 93 GLU A CA 1
ATOM 747 C C . GLU A 1 93 ? -1.293 -7.297 -1.691 1.00 96.12 93 GLU A C 1
ATOM 749 O O . GLU A 1 93 ? -1.602 -6.466 -0.837 1.00 96.12 93 GLU A O 1
ATOM 754 N N . LYS A 1 94 ? -1.731 -8.562 -1.637 1.00 96.69 94 LYS A N 1
ATOM 755 C CA . LYS A 1 94 ? -2.687 -9.036 -0.623 1.00 96.69 94 LYS A CA 1
ATOM 756 C C . LYS A 1 94 ? -2.126 -8.939 0.798 1.00 96.69 94 LYS A C 1
ATOM 758 O O . LYS A 1 94 ? -2.840 -8.525 1.709 1.00 96.69 94 LYS A O 1
ATOM 763 N N . ALA A 1 95 ? -0.852 -9.286 0.991 1.00 97.25 95 ALA A N 1
ATOM 764 C CA . ALA A 1 95 ? -0.201 -9.182 2.296 1.00 97.25 95 ALA A CA 1
ATOM 765 C C . ALA A 1 95 ? -0.006 -7.716 2.708 1.00 97.25 95 ALA A C 1
ATOM 767 O O . ALA A 1 95 ? -0.255 -7.363 3.857 1.00 97.25 95 ALA A O 1
ATOM 768 N N . ILE A 1 96 ? 0.367 -6.845 1.764 1.00 96.44 96 ILE A N 1
ATOM 769 C CA . ILE A 1 96 ? 0.478 -5.400 2.002 1.00 96.44 96 ILE A CA 1
ATOM 770 C C . ILE A 1 96 ? -0.878 -4.825 2.430 1.00 96.44 96 ILE A C 1
ATOM 772 O O . ILE A 1 96 ? -0.949 -4.132 3.445 1.00 96.44 96 ILE A O 1
ATOM 776 N N . ALA A 1 97 ? -1.950 -5.137 1.695 1.00 95.69 97 ALA A N 1
ATOM 777 C CA . ALA A 1 97 ? -3.300 -4.667 1.997 1.00 95.69 97 ALA A CA 1
ATOM 778 C C . ALA A 1 97 ? -3.775 -5.133 3.381 1.00 95.69 97 ALA A C 1
ATOM 780 O O . ALA A 1 97 ? -4.354 -4.346 4.124 1.00 95.69 97 ALA A O 1
ATOM 781 N N . ARG A 1 98 ? -3.471 -6.382 3.765 1.00 94.88 98 ARG A N 1
ATOM 782 C CA . ARG A 1 98 ? -3.802 -6.920 5.093 1.00 94.88 98 ARG A CA 1
ATOM 783 C C . ARG A 1 98 ? -3.135 -6.133 6.221 1.00 94.88 98 ARG A C 1
ATOM 785 O O . ARG A 1 98 ? -3.804 -5.794 7.195 1.00 94.88 98 ARG A O 1
ATOM 792 N N . VAL A 1 99 ? -1.838 -5.848 6.088 1.00 95.31 99 VAL A N 1
ATOM 793 C CA . VAL A 1 99 ? -1.076 -5.109 7.107 1.00 95.31 99 VAL A CA 1
ATOM 794 C C . VAL A 1 99 ? -1.580 -3.672 7.221 1.00 95.31 99 VAL A C 1
ATOM 796 O O . VAL A 1 99 ? -1.863 -3.217 8.326 1.00 95.31 99 VAL A O 1
ATOM 799 N N . LEU A 1 100 ? -1.749 -2.976 6.094 1.00 93.06 100 LEU A N 1
ATOM 800 C CA 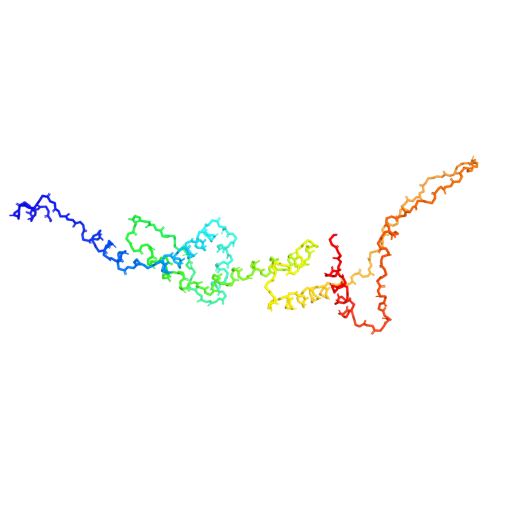. LEU A 1 100 ? -2.239 -1.594 6.097 1.00 93.06 100 LEU A CA 1
ATOM 801 C C . LEU A 1 100 ? -3.678 -1.495 6.623 1.00 93.06 100 LEU A C 1
ATOM 803 O O . LEU A 1 100 ? -3.955 -0.649 7.463 1.00 93.06 100 LEU A O 1
ATOM 807 N N . GLY A 1 101 ? -4.565 -2.410 6.221 1.00 89.56 101 GLY A N 1
ATOM 808 C CA . GLY A 1 101 ? -5.949 -2.427 6.699 1.00 89.56 101 GLY A CA 1
ATOM 809 C C . GLY A 1 101 ? -6.065 -2.645 8.210 1.00 89.56 101 GLY A C 1
ATOM 810 O O . GLY A 1 101 ? -6.919 -2.043 8.850 1.00 89.56 101 GLY A O 1
ATOM 811 N N . SER A 1 102 ? -5.175 -3.446 8.808 1.00 85.88 102 SER A N 1
ATOM 812 C CA . SER A 1 102 ? -5.166 -3.640 10.266 1.00 85.88 102 SER A CA 1
ATOM 813 C C . SER A 1 102 ? -4.748 -2.389 11.052 1.00 85.88 102 SER A C 1
ATOM 815 O O . SER A 1 102 ? -5.190 -2.198 12.182 1.00 85.88 102 SER A O 1
ATOM 817 N N . GLU A 1 103 ? -3.908 -1.531 10.465 1.00 85.38 103 GLU A N 1
ATOM 818 C CA . GLU A 1 103 ? -3.512 -0.252 11.063 1.00 85.38 103 GLU A CA 1
ATOM 819 C C . GLU A 1 103 ? -4.663 0.757 10.990 1.00 85.38 103 GLU A C 1
ATOM 821 O O . GLU A 1 103 ? -4.950 1.419 11.987 1.00 85.38 103 GLU A O 1
ATOM 826 N N . ASP A 1 104 ? -5.367 0.802 9.856 1.00 86.31 104 ASP A N 1
ATOM 827 C CA . ASP A 1 104 ? -6.554 1.642 9.673 1.00 86.31 104 ASP A CA 1
ATOM 828 C C . ASP A 1 104 ? -7.663 1.270 10.666 1.00 86.31 104 ASP A C 1
ATOM 830 O O . ASP A 1 104 ? -8.196 2.146 11.336 1.00 86.31 104 ASP A O 1
ATOM 834 N N . GLU A 1 105 ? -7.950 -0.023 10.857 1.00 87.44 105 GLU A N 1
ATOM 835 C CA . GLU A 1 105 ? -8.939 -0.480 11.845 1.00 87.44 105 GLU A CA 1
ATOM 836 C C . GLU A 1 105 ? -8.628 -0.008 13.277 1.00 87.44 105 GLU A C 1
ATOM 838 O O . GLU A 1 105 ? -9.535 0.320 14.045 1.00 87.44 105 GLU A O 1
ATOM 843 N N . LEU A 1 106 ? -7.346 0.018 13.659 1.00 89.25 106 LEU A N 1
ATOM 844 C CA . LEU A 1 106 ? -6.927 0.498 14.977 1.00 89.25 106 LEU A CA 1
ATOM 845 C C . LEU A 1 106 ? -7.076 2.014 15.098 1.00 89.25 106 LEU A C 1
ATOM 847 O O . LEU A 1 106 ? -7.494 2.502 16.148 1.00 89.25 106 LEU A O 1
ATOM 851 N N . LEU A 1 107 ? -6.731 2.754 14.044 1.00 90.06 107 LEU A N 1
ATOM 852 C CA . LEU A 1 107 ? -6.910 4.204 13.998 1.00 90.06 107 LEU A CA 1
ATOM 853 C C . LEU A 1 107 ? -8.391 4.583 14.042 1.00 90.06 107 LEU A C 1
ATOM 855 O O . LEU A 1 107 ? -8.755 5.517 14.752 1.00 90.06 107 LEU A O 1
ATOM 859 N N . ASP A 1 108 ? -9.237 3.835 13.346 1.00 92.00 108 ASP A N 1
ATOM 860 C CA . ASP A 1 108 ? -10.686 4.003 13.319 1.00 92.00 108 ASP A CA 1
ATOM 861 C C . ASP A 1 108 ? -11.302 3.803 14.716 1.00 92.00 108 ASP A C 1
ATOM 863 O O . ASP A 1 108 ? -12.040 4.658 15.210 1.00 92.00 108 ASP A O 1
ATOM 867 N N . MET A 1 109 ? -10.934 2.717 15.405 1.00 91.06 109 MET A N 1
ATOM 868 C CA . MET A 1 109 ? -11.353 2.466 16.790 1.00 91.06 109 MET A CA 1
ATOM 869 C C . MET A 1 109 ? -10.837 3.542 17.755 1.00 91.06 109 MET A C 1
ATOM 871 O O . MET A 1 109 ? -11.592 4.045 18.588 1.00 91.06 109 MET A O 1
ATOM 875 N N . ALA A 1 110 ? -9.568 3.940 17.633 1.00 91.25 110 ALA A N 1
ATOM 876 C CA . ALA A 1 110 ? -8.992 5.002 18.457 1.00 91.25 110 ALA A CA 1
ATOM 877 C C . ALA A 1 110 ? -9.683 6.357 18.223 1.00 91.25 110 ALA A C 1
ATOM 879 O O . ALA A 1 110 ? -9.943 7.085 19.181 1.00 91.25 110 ALA A O 1
ATOM 880 N N . SER A 1 111 ? -10.021 6.675 16.970 1.00 92.38 111 SER A N 1
ATOM 881 C CA . SER A 1 111 ? -10.746 7.896 16.607 1.00 92.38 111 SER A CA 1
ATOM 882 C C . SER A 1 111 ? -12.135 7.909 17.227 1.00 92.38 111 SER A C 1
ATOM 884 O O . SER A 1 111 ? -12.505 8.916 17.827 1.00 92.38 111 SER A O 1
ATOM 886 N N . LEU A 1 112 ? -12.860 6.781 17.170 1.00 92.94 112 LEU A N 1
ATOM 887 C CA . LEU A 1 112 ? -14.186 6.651 17.779 1.00 92.94 112 LEU A CA 1
ATOM 888 C C . LEU A 1 112 ? -14.159 6.989 19.274 1.00 92.94 112 LEU A C 1
ATOM 890 O O . LEU A 1 112 ? -15.086 7.629 19.766 1.00 92.94 112 LEU A O 1
ATOM 894 N N . MET A 1 113 ? -13.110 6.563 19.982 1.00 89.81 113 MET A N 1
ATOM 895 C CA . MET A 1 113 ? -12.972 6.755 21.427 1.00 89.81 113 MET A CA 1
ATOM 896 C C . MET A 1 113 ? -12.411 8.127 21.838 1.00 89.81 113 MET A C 1
ATOM 898 O O . MET A 1 113 ? -12.552 8.501 23.007 1.00 89.81 113 MET A O 1
ATOM 902 N N . ASP A 1 114 ? -11.782 8.889 20.936 1.00 90.06 114 ASP A N 1
ATOM 903 C CA . ASP A 1 114 ? -11.303 10.247 21.234 1.00 90.06 114 ASP A CA 1
ATOM 904 C C . ASP A 1 114 ? -12.471 11.251 21.130 1.00 90.06 114 ASP A C 1
ATOM 906 O O . ASP A 1 114 ? -13.025 11.430 20.040 1.00 90.06 114 ASP A O 1
ATOM 910 N N . PRO A 1 115 ? -12.830 11.966 22.218 1.00 88.88 115 PRO A N 1
ATOM 911 C CA . PRO A 1 115 ? -13.965 12.892 22.223 1.00 88.88 115 PRO A CA 1
ATOM 912 C C . PRO A 1 115 ? -13.893 14.006 21.177 1.00 88.88 115 PRO A C 1
ATOM 914 O O . PRO A 1 115 ? -14.933 14.548 20.812 1.00 88.88 115 PRO A O 1
ATOM 917 N N . ARG A 1 116 ? -12.690 14.354 20.704 1.00 88.75 116 ARG A N 1
ATOM 918 C CA . ARG A 1 116 ? -12.476 15.400 19.692 1.00 88.75 116 ARG A CA 1
ATOM 919 C C . ARG A 1 116 ? -12.685 14.890 18.272 1.00 88.75 116 ARG A C 1
ATOM 921 O O . ARG A 1 116 ? -12.945 15.668 17.363 1.00 88.75 116 ARG A O 1
ATOM 928 N N . PHE A 1 117 ? -12.485 13.594 18.055 1.00 89.12 117 PHE A N 1
ATOM 929 C CA . PHE A 1 117 ? -12.444 13.020 16.716 1.00 89.12 117 PHE A CA 1
ATOM 930 C C . PHE A 1 117 ? -13.682 12.185 16.427 1.00 89.12 117 PHE A C 1
ATOM 932 O O . PHE A 1 117 ? -14.282 12.384 15.373 1.00 89.12 117 PHE A O 1
ATOM 939 N N . ARG A 1 118 ? -14.112 11.324 17.357 1.00 88.56 118 ARG A N 1
ATOM 940 C CA . ARG A 1 118 ? -15.289 10.453 17.225 1.00 88.56 118 ARG A CA 1
ATOM 941 C C . ARG A 1 118 ? -15.356 9.819 15.827 1.00 88.56 118 ARG A C 1
ATOM 943 O O . ARG A 1 118 ? -14.465 9.082 15.423 1.00 88.56 118 ARG A O 1
ATOM 950 N N . THR A 1 119 ? -16.395 10.132 15.055 1.00 90.50 119 THR A N 1
ATOM 951 C CA . THR A 1 119 ? -16.604 9.610 13.698 1.00 90.50 119 THR A CA 1
ATOM 952 C C . THR A 1 119 ? -16.075 10.525 12.593 1.00 90.50 119 THR A C 1
ATOM 954 O O . THR A 1 119 ? -16.217 10.195 11.425 1.00 90.50 119 THR A O 1
ATOM 957 N N . SER A 1 120 ? -15.481 11.675 12.922 1.00 88.75 120 SER A N 1
ATOM 958 C CA . SER A 1 120 ? -15.115 12.720 11.951 1.00 88.75 120 SER A CA 1
ATOM 959 C C . SER A 1 120 ? -14.013 12.307 10.973 1.00 88.75 120 SER A C 1
ATOM 961 O O . SER A 1 120 ? -13.941 12.851 9.875 1.00 88.75 120 SER A O 1
ATOM 963 N N . TYR A 1 121 ? -13.152 11.366 11.367 1.00 87.56 121 TYR A N 1
ATOM 964 C CA . TYR A 1 121 ? -12.031 10.869 10.554 1.00 87.56 121 TYR A CA 1
ATOM 965 C C . TYR A 1 121 ? -12.238 9.440 10.049 1.00 87.56 121 TYR A C 1
ATOM 967 O O . TYR A 1 121 ? -11.342 8.871 9.432 1.00 87.56 121 TYR A O 1
ATOM 975 N N . ILE A 1 122 ? -13.415 8.878 10.306 1.00 89.06 122 ILE A N 1
ATOM 976 C CA . ILE A 1 122 ? -13.779 7.527 9.908 1.00 89.06 122 ILE A CA 1
ATOM 977 C C . ILE A 1 122 ? -14.558 7.618 8.597 1.00 89.06 122 ILE A C 1
ATOM 979 O O . ILE A 1 122 ? -15.416 8.485 8.432 1.00 89.06 122 ILE A O 1
ATOM 983 N N . ASP A 1 123 ? -14.275 6.710 7.667 1.00 88.19 123 ASP A N 1
ATOM 984 C CA . ASP A 1 123 ? -15.059 6.571 6.440 1.00 88.19 123 ASP A CA 1
ATOM 985 C C . ASP A 1 123 ? -16.541 6.305 6.791 1.00 88.19 123 ASP A C 1
ATOM 987 O O . ASP A 1 123 ? -16.808 5.361 7.546 1.00 88.19 123 ASP A O 1
ATOM 991 N N . PRO A 1 124 ? -17.513 7.103 6.297 1.00 89.50 124 PRO A N 1
ATOM 992 C CA . PRO A 1 124 ? -18.927 6.955 6.648 1.00 89.50 124 PRO A CA 1
ATOM 993 C C . PRO A 1 124 ? -19.465 5.537 6.424 1.00 89.50 124 PRO A C 1
ATOM 995 O O . PRO A 1 124 ? -20.295 5.079 7.211 1.00 89.50 124 PRO A O 1
ATOM 998 N N . ASP A 1 125 ? -18.944 4.814 5.429 1.00 90.69 125 ASP A N 1
ATOM 999 C CA . ASP A 1 125 ? -19.359 3.440 5.126 1.00 90.69 125 ASP A CA 1
ATOM 1000 C C . ASP A 1 125 ? -18.899 2.436 6.200 1.00 90.69 125 ASP A C 1
ATOM 1002 O O . ASP A 1 125 ? -19.488 1.365 6.365 1.00 90.69 125 ASP A O 1
ATOM 1006 N N . LYS A 1 126 ? -17.862 2.785 6.972 1.00 89.00 126 LYS A 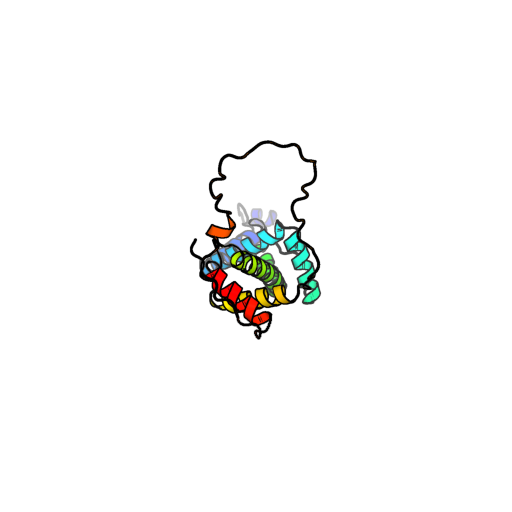N 1
ATOM 1007 C CA . LYS A 1 126 ? -17.277 1.945 8.028 1.00 89.00 126 LYS A CA 1
ATOM 1008 C C . LYS A 1 126 ? -17.782 2.282 9.427 1.00 89.00 126 LYS A C 1
ATOM 1010 O O . LYS A 1 126 ? -17.655 1.450 10.326 1.00 89.00 126 LYS A O 1
ATOM 1015 N N . VAL A 1 127 ? -18.365 3.465 9.636 1.00 90.56 127 VAL A N 1
ATOM 1016 C CA . VAL A 1 127 ? -18.761 3.960 10.969 1.00 90.56 127 VAL A CA 1
ATOM 1017 C C . VAL A 1 127 ? -19.622 2.947 11.726 1.00 90.56 127 VAL A C 1
ATOM 1019 O O . VAL A 1 127 ? -19.353 2.659 12.891 1.00 90.56 127 VAL A O 1
ATOM 1022 N N . GLU A 1 128 ? -20.630 2.363 11.077 1.00 89.88 128 GLU A N 1
ATOM 1023 C CA . GLU A 1 128 ? -21.510 1.382 11.723 1.00 89.88 128 GLU A CA 1
ATOM 1024 C C . GLU A 1 128 ? -20.789 0.078 12.078 1.00 89.88 128 GLU A C 1
ATOM 1026 O O . GLU A 1 128 ? -21.025 -0.495 13.142 1.00 89.88 128 GLU A O 1
ATOM 1031 N N . GLN A 1 129 ? -19.861 -0.376 11.235 1.00 90.69 129 GLN A N 1
ATOM 1032 C CA . GLN A 1 129 ? -19.043 -1.550 11.535 1.00 90.69 129 GLN A CA 1
ATOM 1033 C C . GLN A 1 129 ? -18.157 -1.308 12.764 1.00 90.69 129 GLN A C 1
ATOM 1035 O O . GLN A 1 129 ? -18.042 -2.175 13.630 1.00 90.69 129 GLN A O 1
ATOM 1040 N N . ILE A 1 130 ? -17.566 -0.119 12.857 1.00 91.06 130 ILE A N 1
ATOM 1041 C CA . ILE A 1 130 ? -16.671 0.275 13.948 1.00 91.06 130 ILE A CA 1
ATOM 1042 C C . ILE A 1 130 ? -17.439 0.436 15.265 1.00 91.06 130 ILE A C 1
ATOM 1044 O O . ILE A 1 130 ? -16.996 -0.071 16.294 1.00 91.06 130 ILE A O 1
ATOM 1048 N N . LYS A 1 131 ? -18.640 1.030 15.240 1.00 91.38 131 LYS A N 1
ATOM 1049 C CA . LYS A 1 131 ? -19.530 1.076 16.414 1.00 91.38 131 LYS A CA 1
ATOM 1050 C C . LYS A 1 131 ? -19.875 -0.323 16.916 1.00 91.38 131 LYS A C 1
ATOM 1052 O O . LYS A 1 131 ? -19.709 -0.601 18.099 1.00 91.38 131 LYS A O 1
ATOM 1057 N N . ARG A 1 132 ? -20.305 -1.220 16.020 1.00 91.12 132 ARG A N 1
ATOM 1058 C CA . ARG A 1 132 ? -20.636 -2.613 16.373 1.00 91.12 132 ARG A CA 1
ATOM 1059 C C . ARG A 1 132 ? -19.447 -3.339 16.984 1.00 91.12 132 ARG A C 1
ATOM 1061 O O . ARG A 1 132 ? -19.603 -4.046 17.975 1.00 91.12 132 ARG A O 1
ATOM 1068 N N . ARG A 1 133 ? -18.252 -3.143 16.421 1.00 91.44 133 ARG A N 1
ATOM 1069 C CA . ARG A 1 133 ? -17.014 -3.689 16.979 1.00 91.44 133 ARG A CA 1
ATOM 1070 C C . ARG A 1 133 ? -16.759 -3.165 18.392 1.00 91.44 133 ARG A C 1
ATOM 1072 O O . ARG A 1 133 ? -16.496 -3.973 19.272 1.00 91.44 133 ARG A O 1
ATOM 1079 N N . ALA A 1 134 ? -16.898 -1.862 18.628 1.00 90.38 134 ALA A N 1
ATOM 1080 C CA . ALA A 1 134 ? -16.729 -1.275 19.957 1.00 90.38 134 ALA A CA 1
ATOM 1081 C C . ALA A 1 134 ? -17.724 -1.837 20.983 1.00 90.38 134 ALA A C 1
ATOM 1083 O O . ALA A 1 134 ? -17.322 -2.206 22.085 1.00 90.38 134 ALA A O 1
ATOM 1084 N N . VAL A 1 135 ? -19.000 -1.969 20.608 1.00 91.69 135 VAL A N 1
ATOM 1085 C CA . VAL A 1 135 ? -20.030 -2.593 21.456 1.00 91.69 135 VAL 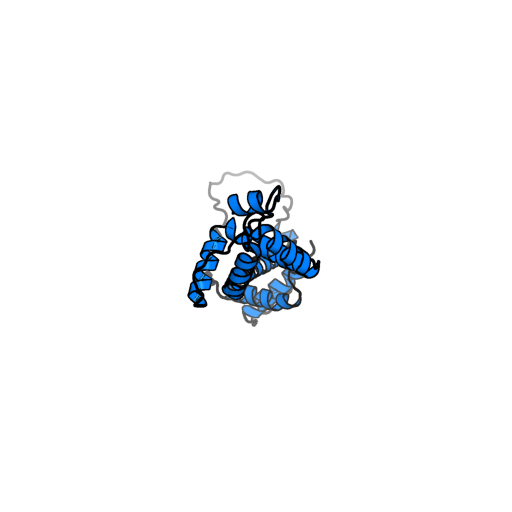A CA 1
ATOM 1086 C C . VAL A 1 135 ? -19.668 -4.050 21.760 1.00 91.69 135 VAL A C 1
ATOM 1088 O O . VAL A 1 135 ? -19.691 -4.463 22.918 1.00 91.69 135 VAL A O 1
ATOM 1091 N N . SER A 1 136 ? -19.264 -4.821 20.747 1.00 90.25 136 SER A N 1
ATOM 1092 C CA . SER A 1 136 ? -18.851 -6.217 20.917 1.00 90.25 136 SER A CA 1
ATOM 1093 C C . SER A 1 136 ? -17.617 -6.366 21.809 1.00 90.25 136 SER A C 1
ATOM 1095 O O . SER A 1 136 ? -17.561 -7.295 22.613 1.00 90.25 136 SER A O 1
ATOM 1097 N N . GLU A 1 137 ? -16.622 -5.489 21.670 1.00 89.12 137 GLU A N 1
ATOM 1098 C CA . GLU A 1 137 ? -15.429 -5.496 22.519 1.00 89.12 137 GLU A CA 1
ATOM 1099 C C . GLU A 1 137 ? -15.805 -5.167 23.972 1.00 89.12 137 GLU A C 1
ATOM 1101 O O . GLU A 1 137 ? -15.370 -5.877 24.876 1.00 89.12 137 GLU A O 1
ATOM 1106 N N . LEU A 1 138 ? -16.694 -4.193 24.207 1.00 86.25 138 LEU A N 1
ATOM 1107 C CA . LEU A 1 138 ? -17.212 -3.859 25.542 1.00 86.25 138 LEU A CA 1
ATOM 1108 C C . LEU A 1 138 ? -17.981 -5.015 26.198 1.00 86.25 138 LEU A C 1
ATOM 1110 O O . LEU A 1 138 ? -17.795 -5.271 27.386 1.00 86.25 138 LEU A O 1
ATOM 1114 N N . LEU A 1 139 ? -18.785 -5.751 25.429 1.00 86.44 139 LEU A N 1
ATOM 1115 C CA . LEU A 1 139 ? -19.496 -6.946 25.902 1.00 86.44 139 LEU A CA 1
ATOM 1116 C C . LEU A 1 139 ? -18.552 -8.109 26.242 1.00 86.44 139 LEU A C 1
ATOM 1118 O O . LEU A 1 139 ? -18.893 -8.958 27.063 1.00 86.44 139 LEU A O 1
ATOM 1122 N N . SER A 1 140 ? -17.378 -8.166 25.606 1.00 83.69 140 SER A N 1
ATOM 1123 C CA . SER A 1 140 ? -16.403 -9.242 25.816 1.00 83.69 140 SER A CA 1
ATOM 1124 C C . SER A 1 140 ? -15.602 -9.107 27.114 1.00 83.69 140 SER A C 1
ATOM 1126 O O . SER A 1 140 ? -14.998 -10.084 27.561 1.00 83.69 140 SER A O 1
ATOM 1128 N N . PHE A 1 141 ? -15.609 -7.928 27.747 1.00 75.56 141 PHE A N 1
ATOM 1129 C CA . PHE A 1 141 ? -15.002 -7.759 29.061 1.00 75.56 141 PHE A CA 1
ATOM 1130 C C . PHE A 1 141 ? -15.862 -8.462 30.117 1.00 75.56 141 PHE A C 1
ATOM 1132 O O . PHE A 1 141 ? -17.045 -8.137 30.259 1.00 75.56 141 PHE A O 1
ATOM 1139 N N . PRO A 1 142 ? -15.295 -9.398 30.904 1.00 65.25 142 PRO A N 1
ATOM 1140 C CA . PRO A 1 142 ? -15.981 -9.925 32.069 1.00 65.25 142 PRO A CA 1
ATOM 1141 C C . PRO A 1 142 ? -16.362 -8.750 32.964 1.00 65.25 142 PRO A C 1
ATOM 1143 O O . PRO A 1 142 ? -15.507 -7.966 33.382 1.00 65.25 142 PRO A O 1
ATOM 1146 N N . THR A 1 143 ? -17.651 -8.608 33.254 1.00 54.78 143 THR A N 1
ATOM 1147 C CA . THR A 1 143 ? -18.111 -7.701 34.299 1.00 54.78 143 THR A CA 1
ATOM 1148 C C . THR A 1 143 ? -17.670 -8.296 35.632 1.00 54.78 143 THR A C 1
ATOM 1150 O O . THR A 1 143 ? -18.440 -8.982 36.300 1.00 54.78 143 THR A O 1
ATOM 1153 N N . ASP A 1 144 ? -16.426 -8.036 36.040 1.00 45.31 144 ASP A N 1
ATOM 1154 C CA . ASP A 1 144 ? -16.021 -8.173 37.437 1.00 45.31 144 ASP A CA 1
ATOM 1155 C C . ASP A 1 144 ? -16.804 -7.126 38.236 1.00 45.31 144 ASP A C 1
ATOM 1157 O O . ASP A 1 144 ? -16.349 -6.025 38.549 1.00 45.31 144 ASP A O 1
ATOM 1161 N N . LYS A 1 145 ? -18.050 -7.468 38.571 1.00 50.84 145 LYS A N 1
ATOM 1162 C CA . LYS A 1 145 ? -18.837 -6.793 39.600 1.00 50.84 145 LYS A CA 1
ATOM 1163 C C . LYS A 1 145 ? -18.290 -7.184 40.976 1.00 50.84 145 LYS A C 1
ATOM 1165 O O . LYS A 1 145 ? -19.023 -7.706 41.805 1.00 50.84 145 LYS A O 1
ATOM 1170 N N . SER A 1 146 ? -17.008 -6.937 41.233 1.00 44.66 146 SER A N 1
ATOM 1171 C CA . SER A 1 146 ? -16.439 -6.999 42.581 1.00 44.66 146 SER A CA 1
ATOM 1172 C C . SER A 1 146 ? -15.091 -6.288 42.667 1.00 44.66 146 SER A C 1
ATOM 1174 O O . SER A 1 146 ? -14.072 -6.895 42.985 1.00 44.66 146 SER A O 1
ATOM 1176 N N . THR A 1 147 ? -15.100 -4.971 42.492 1.00 33.12 147 THR A N 1
ATOM 1177 C CA . THR A 1 147 ? -14.117 -4.129 43.180 1.00 33.12 147 THR A CA 1
ATOM 1178 C C . THR A 1 147 ? -14.894 -3.072 43.953 1.00 33.12 147 THR A C 1
ATOM 1180 O O . THR A 1 147 ? -15.448 -2.154 43.343 1.00 33.12 147 THR A O 1
ATOM 1183 N N . PRO A 1 148 ? -15.010 -3.195 45.288 1.00 38.91 148 PRO A N 1
ATOM 1184 C CA . PRO A 1 148 ? -15.484 -2.095 46.108 1.00 38.91 148 PRO A CA 1
ATOM 1185 C C . PRO A 1 148 ? -14.592 -0.891 45.816 1.00 38.91 148 PRO A C 1
ATOM 1187 O O . PRO A 1 148 ? -13.364 -0.998 45.860 1.00 38.91 148 PRO A O 1
ATOM 1190 N N . GLN A 1 149 ? -15.201 0.250 45.500 1.00 36.28 149 GLN A N 1
ATOM 1191 C CA . GLN A 1 149 ? -14.480 1.516 45.508 1.00 36.28 149 GLN A CA 1
ATOM 1192 C C . GLN A 1 149 ? -13.723 1.635 46.842 1.00 36.28 149 GLN A C 1
ATOM 1194 O O . GLN A 1 149 ? -14.339 1.405 47.889 1.00 36.28 149 GLN A O 1
ATOM 1199 N N . PRO A 1 150 ? -12.432 2.011 46.859 1.00 33.25 150 PRO A N 1
ATOM 1200 C CA . PRO A 1 150 ? -11.810 2.448 48.093 1.00 33.25 150 PRO A CA 1
ATOM 1201 C C . PRO A 1 150 ? -12.508 3.745 48.508 1.00 33.25 150 PRO A C 1
ATOM 1203 O O . PRO A 1 150 ? -12.269 4.817 47.951 1.00 33.25 150 PRO A O 1
ATOM 1206 N N . GLY A 1 151 ? -13.436 3.625 49.456 1.00 34.72 151 GLY A N 1
ATOM 1207 C CA . GLY A 1 151 ? -13.955 4.765 50.194 1.00 34.72 151 GLY A CA 1
ATOM 1208 C C . GLY A 1 151 ? -12.812 5.463 50.943 1.00 34.72 151 GLY A C 1
ATOM 1209 O O . GLY A 1 151 ? -11.785 4.839 51.226 1.00 34.72 151 GLY A O 1
ATOM 1210 N N . PRO A 1 152 ? -12.954 6.756 51.269 1.00 36.19 152 PRO A N 1
ATOM 1211 C CA . PRO A 1 152 ? -11.923 7.467 52.002 1.00 36.19 152 PRO A CA 1
ATOM 1212 C C . PRO A 1 152 ? -11.779 6.847 53.394 1.00 36.19 152 PRO A C 1
ATOM 1214 O O . PRO A 1 152 ? -12.719 6.860 54.187 1.00 36.19 152 PRO A O 1
ATOM 1217 N N . VAL A 1 153 ? -10.593 6.313 53.685 1.00 32.84 153 VAL A N 1
ATOM 1218 C CA . VAL A 1 153 ? -10.191 5.935 55.040 1.00 32.84 153 VAL A CA 1
ATOM 1219 C C . VAL A 1 153 ? -10.155 7.215 55.871 1.00 32.84 153 VAL A C 1
ATOM 1221 O O . VAL A 1 153 ? -9.326 8.093 55.635 1.00 32.84 153 VAL A O 1
ATOM 1224 N N . VAL A 1 154 ? -11.064 7.332 56.834 1.00 35.91 154 VAL A N 1
ATOM 1225 C CA . VAL A 1 154 ? -10.973 8.3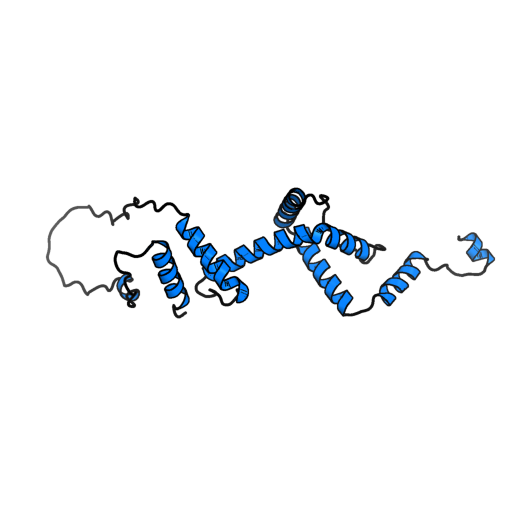25 57.903 1.00 35.91 154 VAL A CA 1
ATOM 1226 C C . VAL A 1 154 ? -11.027 7.580 59.223 1.00 35.91 154 VAL A C 1
ATOM 1228 O O . VAL A 1 154 ? -12.072 7.044 59.572 1.00 35.91 154 VAL A O 1
ATOM 1231 N N . GLN A 1 155 ? -9.912 7.586 59.952 1.00 33.50 155 GLN A N 1
ATOM 1232 C CA . GLN A 1 155 ? -9.881 7.428 61.405 1.00 33.50 155 GLN A CA 1
ATOM 1233 C C . GLN A 1 155 ? -8.567 8.003 61.944 1.00 33.50 155 GLN A C 1
ATOM 1235 O O . GLN A 1 155 ? -7.524 7.381 61.786 1.00 33.50 155 GLN A O 1
ATOM 1240 N N . VAL A 1 156 ? -8.643 9.185 62.565 1.00 30.03 156 VAL A N 1
ATOM 1241 C CA . VAL A 1 156 ? -7.918 9.525 63.803 1.00 30.03 156 VAL A CA 1
ATOM 1242 C C . VAL A 1 156 ? -8.842 10.438 64.631 1.00 30.03 156 VAL A C 1
ATOM 1244 O O . VAL A 1 156 ? -9.587 11.241 64.069 1.00 30.03 156 VAL A O 1
ATOM 1247 N N . ASP A 1 157 ? -8.817 10.210 65.942 1.00 29.62 157 ASP A N 1
ATOM 1248 C CA . ASP A 1 157 ? -9.785 10.506 67.005 1.00 29.62 157 ASP A CA 1
ATOM 1249 C C . ASP A 1 157 ? -10.200 11.967 67.299 1.00 29.62 157 ASP A C 1
ATOM 1251 O O . ASP A 1 157 ? -9.611 12.945 66.842 1.00 29.62 157 ASP A O 1
ATOM 1255 N N . GLN A 1 158 ? -11.278 12.063 68.093 1.00 33.62 158 GLN A N 1
ATOM 1256 C CA . GLN A 1 158 ? -11.995 13.251 68.580 1.00 33.62 158 GLN A CA 1
ATOM 1257 C C . GLN A 1 158 ? -11.223 14.081 69.619 1.00 33.62 158 GLN A C 1
ATOM 1259 O O . GLN A 1 158 ? -10.736 13.524 70.592 1.00 33.62 158 GLN A O 1
ATOM 1264 N N . GLU A 1 159 ? -11.343 15.415 69.542 1.00 25.09 159 GLU A N 1
ATOM 1265 C CA . GLU A 1 159 ? -11.645 16.236 70.729 1.00 25.09 159 GLU A CA 1
ATOM 1266 C C . GLU A 1 159 ? -12.366 17.556 70.348 1.00 25.09 159 GLU A C 1
ATOM 1268 O O . GLU A 1 159 ? -12.234 18.073 69.238 1.00 25.09 159 GLU A O 1
ATOM 1273 N N . ALA A 1 160 ? -13.208 18.060 71.254 1.00 37.31 160 ALA A N 1
ATOM 1274 C CA . ALA A 1 160 ? -14.354 18.947 71.013 1.00 37.31 160 ALA A CA 1
ATOM 1275 C C . ALA A 1 160 ? -14.084 20.474 70.907 1.00 37.31 160 ALA A C 1
ATOM 1277 O O . ALA A 1 160 ? -13.357 21.029 71.726 1.00 37.31 160 ALA A O 1
ATOM 1278 N N . ARG A 1 161 ? -14.804 21.184 70.005 1.00 26.80 161 ARG A N 1
ATOM 1279 C CA . ARG A 1 161 ? -15.400 22.551 70.177 1.00 26.80 161 ARG A CA 1
ATOM 1280 C C . ARG A 1 161 ? -16.225 23.005 68.932 1.00 26.80 161 ARG A C 1
ATOM 1282 O O . ARG A 1 161 ? -16.054 22.414 67.870 1.00 26.80 161 ARG A O 1
ATOM 1289 N N . PRO A 1 162 ? -17.143 24.005 69.029 1.00 33.66 162 PRO A N 1
ATOM 1290 C CA . PRO A 1 162 ? -18.272 24.194 68.105 1.00 33.66 162 PRO A CA 1
ATOM 1291 C C . PRO A 1 162 ? -17.951 24.898 66.774 1.00 33.66 162 PRO A C 1
ATOM 1293 O O . PRO A 1 162 ? -17.037 25.713 66.675 1.00 33.66 162 PRO A O 1
ATOM 1296 N N . GLN A 1 163 ? -18.784 24.582 65.774 1.00 40.56 163 GLN A N 1
ATOM 1297 C CA . GLN A 1 163 ? -18.712 24.964 64.356 1.00 40.56 163 GLN A CA 1
ATOM 1298 C C . GLN A 1 163 ? -18.782 26.474 64.054 1.00 40.56 163 GLN A C 1
ATOM 1300 O O . GLN A 1 163 ? -19.509 27.208 64.725 1.00 40.56 163 GLN A O 1
ATOM 1305 N N . PRO A 1 164 ? -18.262 26.875 62.877 1.00 36.12 164 PRO A N 1
ATOM 1306 C CA . PRO A 1 164 ? -18.968 27.800 61.999 1.00 36.12 164 PRO A CA 1
ATOM 1307 C C . PRO A 1 164 ? -19.334 27.142 60.649 1.00 36.12 164 PRO A C 1
ATOM 1309 O O . PRO A 1 164 ? -18.537 26.439 60.032 1.00 36.12 164 PRO A O 1
ATOM 1312 N N . ASN A 1 165 ? -20.579 27.381 60.219 1.00 44.25 165 ASN A N 1
ATOM 1313 C CA . ASN A 1 165 ? -21.282 26.885 59.022 1.00 44.25 165 ASN A CA 1
ATOM 1314 C C . ASN A 1 165 ? -20.420 26.439 57.814 1.00 44.25 165 ASN A C 1
ATOM 1316 O O . ASN A 1 165 ? -19.681 27.259 57.256 1.00 44.25 165 ASN A O 1
ATOM 1320 N N . PRO A 1 166 ? -20.621 25.225 57.259 1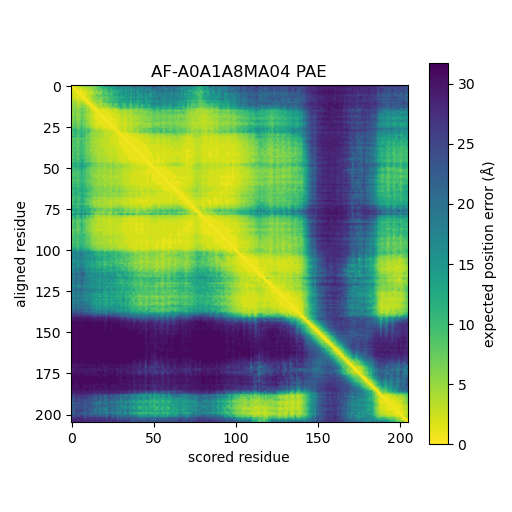.00 42.31 166 PRO A N 1
ATOM 1321 C CA . PRO A 1 166 ? -19.977 24.852 56.010 1.00 42.31 166 PRO A CA 1
ATOM 1322 C C . PRO A 1 166 ? -20.761 25.399 54.808 1.00 42.31 166 PRO A C 1
ATOM 1324 O O . PRO A 1 166 ? -21.904 25.025 54.537 1.00 42.31 166 PRO A O 1
ATOM 1327 N N . ARG A 1 167 ? -20.116 26.270 54.025 1.00 55.62 167 ARG A N 1
ATOM 1328 C CA . ARG A 1 167 ? -20.571 26.606 52.668 1.00 55.62 167 ARG A CA 1
ATOM 1329 C C . ARG A 1 167 ? -20.693 25.316 51.850 1.00 55.62 167 ARG A C 1
ATOM 1331 O O . ARG A 1 167 ? -19.764 24.509 51.821 1.00 55.62 167 ARG A O 1
ATOM 1338 N N . ARG A 1 168 ? -21.826 25.143 51.160 1.00 52.53 168 ARG A N 1
ATOM 1339 C CA . ARG A 1 168 ? -22.100 23.998 50.275 1.00 52.53 168 ARG A CA 1
ATOM 1340 C C . ARG A 1 168 ? -21.020 23.904 49.192 1.00 52.53 168 ARG A C 1
ATOM 1342 O O . ARG A 1 168 ? -21.044 24.663 48.225 1.00 52.53 168 ARG A O 1
ATOM 1349 N N . LYS A 1 169 ? -20.077 22.972 49.343 1.00 53.34 169 LYS A N 1
ATOM 1350 C CA . LYS A 1 169 ? -19.122 22.623 48.287 1.00 53.34 169 LYS A CA 1
ATOM 1351 C C . LYS A 1 169 ? -19.886 21.836 47.226 1.00 53.34 169 LYS A C 1
ATOM 1353 O O . LYS A 1 169 ? -20.331 20.721 47.480 1.00 53.34 169 LYS A O 1
ATOM 1358 N N . LYS A 1 170 ? -20.089 22.440 46.054 1.00 60.88 170 LYS A N 1
ATOM 1359 C CA . LYS A 1 170 ? -20.616 21.730 44.885 1.00 60.88 170 LYS A CA 1
ATOM 1360 C C . LYS A 1 170 ? -19.556 20.714 44.467 1.00 60.88 170 LYS A C 1
ATOM 1362 O O . LYS A 1 170 ? -18.439 21.098 44.132 1.00 60.88 170 LYS A O 1
ATOM 1367 N N . THR A 1 171 ? -19.878 19.431 44.559 1.00 72.69 171 THR A N 1
ATOM 1368 C CA . THR A 1 171 ? -19.010 18.359 44.073 1.00 72.69 171 THR A CA 1
ATOM 1369 C C . THR A 1 171 ? -18.939 18.423 42.549 1.00 72.69 171 THR A C 1
ATOM 1371 O O . THR A 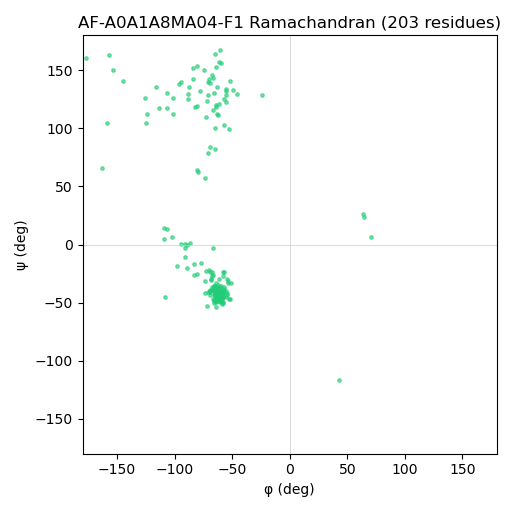1 171 ? -19.924 18.771 41.901 1.00 72.69 171 THR A O 1
ATOM 1374 N N . LEU A 1 172 ? -17.789 18.078 41.960 1.00 54.12 172 LEU A N 1
ATOM 1375 C CA . LEU A 1 172 ? -17.616 17.973 40.500 1.00 54.12 172 LEU A CA 1
ATOM 1376 C C . LEU A 1 172 ? -18.712 17.106 39.849 1.00 54.12 172 LEU A C 1
ATOM 1378 O O . LEU A 1 172 ? -19.198 17.428 38.772 1.00 54.12 172 LEU A O 1
ATOM 1382 N N . ALA A 1 173 ? -19.195 16.088 40.567 1.00 55.69 173 ALA A N 1
ATOM 1383 C CA . ALA A 1 173 ? -20.327 15.247 40.175 1.00 55.69 173 ALA A CA 1
ATOM 1384 C C . ALA A 1 173 ? -21.640 16.017 39.912 1.00 55.69 173 ALA A C 1
ATOM 1386 O O . ALA A 1 173 ? -22.496 15.541 39.173 1.00 55.69 173 ALA A O 1
ATOM 1387 N N . ALA A 1 174 ? -21.822 17.211 40.485 1.00 63.75 174 ALA A N 1
ATOM 1388 C CA . ALA A 1 174 ? -22.987 18.051 40.215 1.00 63.75 174 ALA A CA 1
ATOM 1389 C C . ALA A 1 174 ? -22.950 18.697 38.817 1.00 63.75 174 ALA A C 1
ATOM 1391 O O . ALA A 1 174 ? -24.008 19.038 38.298 1.00 63.75 174 ALA A O 1
ATOM 1392 N N . PHE A 1 175 ? -21.768 18.840 38.203 1.00 58.56 175 PHE A N 1
ATOM 1393 C CA . PHE A 1 175 ? -21.611 19.411 36.859 1.00 58.56 175 PHE A CA 1
ATOM 1394 C C . PHE A 1 175 ? -21.903 18.401 35.741 1.00 58.56 175 PHE A C 1
ATOM 1396 O O . PHE A 1 175 ? -22.345 18.800 34.670 1.00 58.56 175 PHE A O 1
ATOM 1403 N N . PHE A 1 176 ? -21.744 17.100 36.004 1.00 63.38 176 PHE A N 1
ATOM 1404 C CA . PHE A 1 176 ? -22.031 16.035 35.033 1.00 63.38 176 PHE A CA 1
ATOM 1405 C C . PHE A 1 176 ? -23.499 15.576 35.029 1.00 63.38 176 PHE A C 1
ATOM 1407 O O . PHE A 1 176 ? -23.874 14.703 34.253 1.00 63.38 176 PHE A O 1
ATOM 1414 N N . LYS A 1 177 ? -24.370 16.182 35.849 1.00 49.81 177 LYS A N 1
ATOM 1415 C CA . LYS A 1 177 ? -25.821 15.937 35.820 1.00 49.81 177 LYS A CA 1
ATOM 1416 C C . LYS A 1 177 ? -26.491 16.731 34.695 1.00 49.81 177 LYS A C 1
ATOM 1418 O O . LYS A 1 177 ? -27.326 17.596 34.945 1.00 49.81 177 LYS A O 1
ATOM 1423 N N . LYS A 1 178 ? -26.145 16.425 33.447 1.00 46.25 178 LYS A N 1
ATOM 1424 C CA . LYS A 1 178 ? -27.063 16.636 32.323 1.00 46.25 178 LYS A CA 1
ATOM 1425 C C . LYS A 1 178 ? -27.888 15.356 32.206 1.00 46.25 178 LYS A C 1
ATOM 1427 O O . LYS A 1 178 ? -27.335 14.268 32.289 1.00 46.25 178 LYS A O 1
ATOM 1432 N N . SER A 1 179 ? -29.208 15.496 32.156 1.00 45.31 179 SER A N 1
ATOM 1433 C CA . SER A 1 179 ? -30.187 14.406 32.227 1.00 45.31 179 SER A CA 1
ATOM 1434 C C . SER A 1 179 ? -29.900 13.298 31.208 1.00 45.31 179 SER A C 1
ATOM 1436 O O . SER A 1 179 ? -30.262 13.421 30.039 1.00 45.31 179 SER A O 1
ATOM 1438 N N . VAL A 1 180 ? -29.265 12.223 31.671 1.00 45.62 180 VAL A N 1
ATOM 1439 C CA . VAL A 1 180 ? -29.214 10.936 30.977 1.00 45.62 180 VAL A CA 1
ATOM 1440 C C . VAL A 1 180 ? -30.621 10.332 31.065 1.00 45.62 180 VAL A C 1
ATOM 1442 O O . VAL A 1 180 ? -31.172 10.277 32.171 1.00 45.62 180 VAL A O 1
ATOM 1445 N N . PRO A 1 181 ? -31.240 9.898 29.954 1.00 44.25 181 PRO A N 1
ATOM 1446 C CA . PRO A 1 181 ? -32.420 9.053 30.029 1.00 44.25 181 PRO A CA 1
ATOM 1447 C C . PRO A 1 181 ? -31.997 7.751 30.713 1.00 44.25 181 PRO A C 1
ATOM 1449 O O . PRO A 1 181 ? -31.204 6.991 30.167 1.00 44.25 181 PRO A O 1
ATOM 1452 N N . SER A 1 182 ? -32.473 7.516 31.936 1.00 43.91 182 SER A N 1
ATOM 1453 C CA . SER A 1 182 ? -32.264 6.238 32.616 1.00 43.91 182 SER A CA 1
ATOM 1454 C C . SER A 1 182 ? -32.985 5.151 31.815 1.00 43.91 182 SER A C 1
ATOM 1456 O O . SER A 1 182 ? -34.209 5.241 31.680 1.00 43.91 182 SER A O 1
ATOM 1458 N N . PRO A 1 183 ? -32.288 4.120 31.313 1.00 45.47 183 PRO A N 1
ATOM 1459 C CA . PRO A 1 183 ? -32.961 2.976 30.734 1.00 45.47 183 PRO A CA 1
ATOM 1460 C C . PRO A 1 183 ? -33.664 2.200 31.853 1.00 45.47 183 PRO A C 1
ATOM 1462 O O . PRO A 1 183 ? -33.150 2.081 32.969 1.00 45.47 183 PRO A O 1
ATOM 1465 N N . GLY A 1 184 ? -34.881 1.731 31.574 1.00 43.59 184 GLY A N 1
ATOM 1466 C CA . GLY A 1 184 ? -35.659 0.907 32.499 1.00 43.59 184 GLY A CA 1
ATOM 1467 C C . GLY A 1 184 ? -34.992 -0.453 32.766 1.00 43.59 184 GLY A C 1
ATOM 1468 O O . GLY A 1 184 ? -34.110 -0.865 32.011 1.00 43.59 184 GLY A O 1
ATOM 1469 N N . PRO A 1 185 ? -35.412 -1.170 33.822 1.00 53.81 185 PRO A N 1
ATOM 1470 C CA . PRO A 1 185 ? -34.718 -2.354 34.341 1.00 53.81 185 PRO A CA 1
ATOM 1471 C C . PRO A 1 185 ? -34.688 -3.591 33.414 1.00 53.81 185 PRO A C 1
ATOM 1473 O O . PRO A 1 185 ? -34.003 -4.548 33.756 1.00 53.81 185 PRO A O 1
ATOM 1476 N N . ASP A 1 186 ? -35.328 -3.560 32.238 1.00 51.53 186 ASP A N 1
ATOM 1477 C CA . ASP A 1 186 ? -35.503 -4.722 31.340 1.00 51.53 186 ASP A CA 1
ATOM 1478 C C . ASP A 1 186 ? -34.679 -4.681 30.035 1.00 51.53 186 ASP A C 1
ATOM 1480 O O . ASP A 1 186 ? -34.941 -5.438 29.101 1.00 51.53 186 ASP A O 1
ATOM 1484 N N . GLN A 1 187 ? -33.681 -3.802 29.914 1.00 59.44 187 GLN A N 1
ATOM 1485 C CA . GLN A 1 187 ? -32.884 -3.718 28.681 1.00 59.44 187 GLN A CA 1
ATOM 1486 C C . GLN A 1 187 ? -31.689 -4.682 28.689 1.00 59.44 187 GLN A C 1
ATOM 1488 O O . GLN A 1 187 ? -30.958 -4.765 29.679 1.00 59.44 187 GLN A O 1
ATOM 1493 N N . SER A 1 188 ? -31.477 -5.371 27.559 1.00 80.00 188 SER A N 1
ATOM 1494 C CA . SER A 1 188 ? -30.261 -6.150 27.278 1.00 80.00 188 SER A CA 1
ATOM 1495 C C . SER A 1 188 ? -29.017 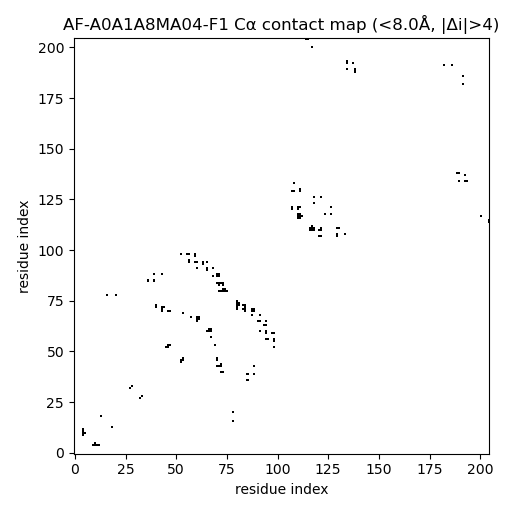-5.279 27.494 1.00 80.00 188 SER A C 1
ATOM 1497 O O . SER A 1 188 ? -29.029 -4.097 27.148 1.00 80.00 188 SER A O 1
ATOM 1499 N N . GLU A 1 189 ? -27.947 -5.840 28.066 1.00 81.81 189 GLU A N 1
ATOM 1500 C CA . GLU A 1 189 ? -26.683 -5.121 28.318 1.00 81.81 189 GLU A CA 1
ATOM 1501 C C . GLU A 1 189 ? -26.129 -4.466 27.041 1.00 81.81 189 GLU A C 1
ATOM 1503 O O . GLU A 1 189 ? -25.603 -3.358 27.088 1.00 81.81 189 GLU A O 1
ATOM 1508 N N . GLU A 1 190 ? -26.350 -5.091 25.885 1.00 83.81 190 GLU A N 1
ATOM 1509 C CA . GLU A 1 190 ? -26.015 -4.546 24.566 1.00 83.81 190 GLU A CA 1
ATOM 1510 C C . GLU A 1 190 ? -26.748 -3.229 24.268 1.00 83.81 190 GLU A C 1
ATOM 1512 O O . GLU A 1 190 ? -26.116 -2.231 23.929 1.00 83.81 190 GLU A O 1
ATOM 1517 N N . ALA A 1 191 ? -28.063 -3.177 24.497 1.00 83.62 191 ALA A N 1
ATOM 1518 C CA . ALA A 1 191 ? -28.862 -1.971 24.274 1.00 83.62 191 ALA A CA 1
ATOM 1519 C C . ALA A 1 191 ? -28.434 -0.820 25.205 1.00 83.62 191 ALA A C 1
ATOM 1521 O O . ALA A 1 191 ? -28.441 0.347 24.807 1.00 83.62 191 ALA A O 1
ATOM 1522 N N . LYS A 1 192 ? -28.000 -1.137 26.435 1.00 86.81 192 LYS A N 1
ATOM 1523 C CA . LYS A 1 192 ? -27.436 -0.138 27.358 1.00 86.81 192 LYS A CA 1
ATOM 1524 C C . LYS A 1 192 ? -26.145 0.455 26.796 1.00 86.81 192 LYS A C 1
ATOM 1526 O O . LYS A 1 192 ? -26.023 1.675 26.736 1.00 86.81 192 LYS A O 1
ATOM 1531 N N . ILE A 1 193 ? -25.228 -0.388 26.326 1.00 86.81 193 ILE A N 1
ATOM 1532 C CA . ILE A 1 193 ? -23.956 0.059 25.742 1.00 86.81 193 ILE A CA 1
ATOM 1533 C C . ILE A 1 193 ? -24.199 0.892 24.474 1.00 86.81 193 ILE A C 1
ATOM 1535 O O . ILE A 1 193 ? -23.585 1.943 24.302 1.00 86.81 193 ILE A O 1
ATOM 1539 N N . GLU A 1 194 ? -25.130 0.485 23.611 1.00 86.50 194 GLU A N 1
ATOM 1540 C CA . GLU A 1 194 ? -25.486 1.250 22.411 1.00 86.50 194 GLU A CA 1
ATOM 1541 C C . GLU A 1 194 ? -26.065 2.631 22.746 1.00 86.50 194 GLU A C 1
ATOM 1543 O O . GLU A 1 194 ? -25.677 3.632 22.139 1.00 86.50 194 GLU A O 1
ATOM 1548 N N . THR A 1 195 ? -26.963 2.715 23.734 1.00 87.06 195 THR A N 1
ATOM 1549 C CA . THR A 1 195 ? -27.521 4.006 24.176 1.00 87.06 195 THR A CA 1
ATOM 1550 C C . THR A 1 195 ? -26.473 4.916 24.813 1.00 87.06 195 THR A C 1
ATOM 1552 O O . THR A 1 195 ? -26.503 6.131 24.589 1.00 87.06 195 THR A O 1
ATOM 1555 N N . GLU A 1 196 ? -25.510 4.362 25.552 1.00 88.38 196 GLU A N 1
ATOM 1556 C CA . GLU A 1 196 ? -24.380 5.120 26.090 1.00 88.38 196 GLU A CA 1
ATOM 1557 C C . GLU A 1 196 ? -23.472 5.633 24.966 1.00 88.38 196 GLU A C 1
ATOM 1559 O O . GLU A 1 196 ? -23.160 6.825 24.929 1.00 88.38 196 GLU A O 1
ATOM 1564 N N . LEU A 1 197 ? -23.124 4.779 23.996 1.00 87.44 197 LEU A N 1
ATOM 1565 C CA . LEU A 1 197 ? -22.314 5.161 22.838 1.00 87.44 197 LEU A CA 1
ATOM 1566 C C . LEU A 1 197 ? -23.005 6.250 22.004 1.00 87.44 197 LEU A C 1
ATOM 1568 O O . LEU A 1 197 ? -22.373 7.233 21.617 1.00 87.44 197 LEU A O 1
ATOM 1572 N N . ALA A 1 198 ? -24.314 6.131 21.771 1.00 87.00 198 ALA A N 1
ATOM 1573 C CA . ALA A 1 198 ? -25.097 7.161 21.093 1.00 87.00 198 ALA A CA 1
ATOM 1574 C C . ALA A 1 198 ? -25.090 8.487 21.872 1.00 87.00 198 ALA A C 1
ATOM 1576 O O . ALA A 1 198 ? -24.930 9.555 21.281 1.00 87.00 198 ALA A O 1
ATOM 1577 N N . THR A 1 199 ? -25.199 8.424 23.201 1.00 88.81 199 THR A N 1
ATOM 1578 C CA . THR A 1 199 ? -25.123 9.607 24.071 1.00 88.81 199 THR A CA 1
ATOM 1579 C C . THR A 1 199 ? -23.741 10.259 24.000 1.00 88.81 199 THR A C 1
ATOM 1581 O O . THR A 1 199 ? -23.645 11.478 23.858 1.00 88.81 199 THR A O 1
ATOM 1584 N N . TYR A 1 200 ? -22.672 9.462 24.035 1.00 85.69 200 TYR A N 1
ATOM 1585 C CA . TYR A 1 200 ? -21.288 9.922 23.917 1.00 85.69 200 TYR A CA 1
ATOM 1586 C C . TYR A 1 200 ? -21.033 10.658 22.595 1.00 85.69 200 TYR A C 1
ATOM 1588 O O . TYR A 1 200 ? -20.394 11.712 22.584 1.00 85.69 200 TYR A O 1
ATOM 1596 N N . LEU A 1 201 ? -21.576 10.148 21.486 1.00 85.94 201 LEU A N 1
ATOM 1597 C CA . LEU A 1 201 ? -21.416 10.770 20.171 1.00 85.94 201 LEU A CA 1
ATOM 1598 C C . LEU A 1 201 ? -22.160 12.111 20.035 1.00 85.94 201 LEU A C 1
ATOM 1600 O O . LEU A 1 201 ? -21.765 12.941 19.221 1.00 85.94 201 LEU A O 1
ATOM 1604 N N . LEU A 1 202 ? -23.204 12.341 20.839 1.00 83.88 202 LEU A N 1
ATOM 1605 C CA . LEU A 1 202 ? -24.012 13.569 20.850 1.00 83.88 202 LEU A CA 1
ATOM 1606 C C . LEU A 1 202 ? -23.503 14.641 21.832 1.00 83.88 202 LEU A C 1
ATOM 1608 O O . LEU A 1 202 ? -24.078 15.730 21.914 1.00 83.88 202 LEU A O 1
ATOM 1612 N N . MET A 1 203 ? -22.451 14.350 22.602 1.00 77.19 203 MET A N 1
ATOM 1613 C CA . MET A 1 203 ? -21.869 15.300 23.550 1.00 77.19 203 MET A CA 1
ATOM 1614 C C . MET A 1 203 ? -21.239 16.500 22.813 1.00 77.19 203 MET A C 1
ATOM 1616 O O . MET A 1 203 ? -20.437 16.298 21.899 1.00 77.19 203 MET A O 1
ATOM 1620 N N . PRO A 1 204 ? -21.541 17.752 23.205 1.00 66.44 204 PRO A N 1
ATOM 1621 C CA . PRO A 1 204 ? -20.837 18.914 22.663 1.00 66.44 204 PRO A CA 1
ATOM 1622 C C . PRO A 1 204 ? -19.347 18.876 23.049 1.00 66.44 204 PRO A C 1
ATOM 1624 O O . PRO A 1 204 ? -18.995 18.260 24.058 1.00 66.44 204 PRO A O 1
ATOM 1627 N N . GLU A 1 205 ? -18.497 19.494 22.222 1.00 58.81 205 GLU A N 1
ATOM 1628 C CA . GLU A 1 205 ? -17.065 19.702 22.512 1.00 58.81 205 GLU A CA 1
ATOM 1629 C C . GLU A 1 205 ? -16.830 20.623 23.717 1.00 58.81 205 GLU A C 1
ATOM 1631 O O . GLU A 1 205 ? -17.618 21.584 23.903 1.00 58.81 205 GLU A O 1
#

InterPro domains:
  IPR012337 Ribonuclease H-like superfamily [SSF53098] (8-204)
  IPR052035 Zinc finger BED domain-containing [PTHR46481] (10-105)

Organism: NCBI:txid704102

Mean predicted aligned error: 14.8 Å

Sequence (205 aa):
MVKALKVNGWPNLRCFGHKLHNAIENGVKDPRIDRAIGVCKKIVAAFSYSWKKRRELGLAQSELGLPPHQLIVESPTRWGSRQKMMERFLEQEKAIARVLGSEDELLDMASLMDPRFRTSYIDPDKVEQIKRRAVSELLSFPTDKSTPQPGPVVQVDQEARPQPNPRRKKTLAAFFKKSVPSPGPDQSEEAKIETELATYLLMPE

Radius of gyration: 32.27 Å; Cα contacts (8 Å, |Δi|>4): 98; chains: 1; bounding box: 75×47×108 Å

Solvent-accessible surface area (backbone atoms only — not comparable to full-atom values): 12908 Å² total; per-residue (Å²): 111,71,68,58,30,63,76,69,71,44,95,72,79,81,57,65,69,60,53,52,45,56,50,51,56,61,74,57,74,40,75,69,53,52,51,51,53,53,51,53,52,54,53,44,48,55,40,70,75,29,68,66,52,43,52,47,36,50,51,37,16,63,77,70,72,44,80,88,70,79,77,50,77,63,43,98,90,44,87,65,26,58,58,51,21,51,54,47,46,64,74,40,40,71,26,52,51,54,50,54,50,57,52,50,54,50,50,44,52,52,30,52,71,33,88,90,43,28,67,78,83,40,59,77,90,47,47,65,58,51,51,52,49,52,52,53,54,61,69,66,51,79,82,74,88,77,71,81,75,85,68,85,88,80,89,83,86,90,85,91,82,88,86,80,86,82,78,86,76,80,53,74,73,67,73,69,68,62,90,70,84,77,79,66,98,84,64,56,72,64,59,52,50,50,53,50,52,54,50,62,73,68,54,80,130